Protein AF-A0A521HF22-F1 (afdb_monomer)

pLDDT: mean 70.14, std 14.59, range [34.59, 88.56]

Radius of gyration: 25.32 Å; Cα contacts (8 Å, |Δi|>4): 164; chains: 1; bounding box: 50×64×70 Å

Secondary structure (DSSP, 8-state):
--HHHHHHHHHTS-HHHHHHHHHHHHHHHHIIIIIIHHHT---TTHHHHHHHHHHHHHHHHHHHHS---HHHHHHHHHHHHHHHHH-TTS-HHHHHHHHHHHHHHHHHHH--S-HHHHHHHHHHHHHHHHHHHSSSS----EEEEEEES-GGGGSGGGHHHHHHHHHHHH---EEEEEEEEEETTTTEEEEEEEE---GGGTT-----TT--------------

Solvent-accessible surface area (backbone atoms only — not comparable to full-atom values): 13445 Å² total; per-residue (Å²): 143,72,70,63,65,60,50,53,54,54,71,61,59,40,73,66,52,57,53,36,50,51,52,41,53,51,53,48,48,47,49,46,58,64,50,47,49,69,74,65,71,67,68,82,56,56,60,54,50,54,52,50,25,53,53,44,22,52,53,37,34,58,45,52,76,40,81,78,44,76,62,54,60,52,51,54,51,50,53,52,53,54,48,58,70,73,42,80,86,52,56,73,64,61,53,50,53,45,52,52,43,39,51,48,18,40,50,52,37,56,58,88,67,54,74,65,58,54,50,51,54,52,49,50,54,51,51,53,50,42,72,76,67,53,65,81,86,56,81,79,67,44,76,45,81,41,84,39,76,57,56,78,43,70,40,83,90,31,46,70,60,40,51,51,51,51,26,68,76,67,74,45,66,60,83,47,76,44,81,75,48,77,39,85,89,75,41,28,26,38,31,39,38,31,25,58,83,68,86,84,61,88,81,68,83,78,81,73,89,74,91,64,87,83,86,79,82,86,86,86,81,84,89,135

Structure (mmCIF, N/CA/C/O backbone):
data_AF-A0A521HF22-F1
#
_entry.id   AF-A0A521HF22-F1
#
loop_
_atom_site.group_PDB
_atom_site.id
_atom_site.type_symbol
_atom_site.label_atom_id
_atom_site.label_alt_id
_atom_site.label_comp_id
_atom_site.label_asym_id
_atom_site.label_entity_id
_atom_site.label_seq_id
_atom_site.pdbx_PDB_ins_code
_atom_site.Cartn_x
_atom_site.Cartn_y
_atom_site.Cartn_z
_atom_site.occupancy
_atom_site.B_iso_or_equiv
_atom_site.auth_seq_id
_atom_site.auth_comp_id
_atom_site.auth_asym_id
_atom_site.auth_atom_id
_atom_site.pdbx_PDB_model_num
ATOM 1 N N . MET A 1 1 ? 9.125 26.643 -33.285 1.00 44.25 1 MET A N 1
ATOM 2 C CA . MET A 1 1 ? 10.169 25.599 -33.161 1.00 44.25 1 MET A CA 1
ATOM 3 C C . MET A 1 1 ? 9.999 24.775 -31.872 1.00 44.25 1 MET A C 1
ATOM 5 O O . MET A 1 1 ? 10.994 24.469 -31.241 1.00 44.25 1 MET A O 1
ATOM 9 N N . ASN A 1 2 ? 8.771 24.377 -31.491 1.00 50.88 2 ASN A N 1
ATOM 10 C CA . ASN A 1 2 ? 8.510 23.567 -30.278 1.00 50.88 2 ASN A CA 1
ATOM 11 C C . ASN A 1 2 ? 7.734 22.263 -30.551 1.00 50.88 2 ASN A C 1
ATOM 13 O O . ASN A 1 2 ? 7.438 21.534 -29.613 1.00 50.88 2 ASN A O 1
ATOM 17 N N . ASP A 1 3 ? 7.440 21.941 -31.812 1.00 51.56 3 ASP A N 1
ATOM 18 C CA . ASP A 1 3 ? 6.646 20.750 -32.155 1.00 51.56 3 ASP A CA 1
ATOM 19 C C . ASP A 1 3 ? 7.507 19.479 -32.309 1.00 51.56 3 ASP A C 1
ATOM 21 O O . ASP A 1 3 ? 7.035 18.362 -32.138 1.00 51.56 3 ASP A O 1
ATOM 25 N N . PHE A 1 4 ? 8.816 19.638 -32.542 1.00 48.97 4 PHE A N 1
ATOM 26 C CA . PHE A 1 4 ? 9.737 18.516 -32.765 1.00 48.97 4 PHE A CA 1
ATOM 27 C C . PHE A 1 4 ? 10.213 17.831 -31.473 1.00 48.97 4 PHE A C 1
ATOM 29 O O . PHE A 1 4 ? 10.467 16.632 -31.481 1.00 48.97 4 PHE A O 1
ATOM 36 N N . ALA A 1 5 ? 10.273 18.545 -30.342 1.00 55.44 5 ALA A N 1
ATOM 37 C CA . ALA A 1 5 ? 10.730 17.967 -29.072 1.00 55.44 5 ALA A CA 1
ATOM 38 C C . ALA A 1 5 ? 9.694 17.018 -28.436 1.00 55.44 5 ALA A C 1
ATOM 40 O O . ALA A 1 5 ? 10.064 16.037 -27.794 1.00 55.44 5 ALA A O 1
ATOM 41 N N . GLY A 1 6 ? 8.396 17.293 -28.623 1.00 51.78 6 GLY A N 1
ATOM 42 C CA . GLY A 1 6 ? 7.314 16.424 -28.146 1.00 51.78 6 GLY A CA 1
ATOM 43 C C . GLY A 1 6 ? 7.213 15.122 -28.944 1.00 51.78 6 GLY A C 1
ATOM 44 O O . GLY A 1 6 ? 7.020 14.057 -28.359 1.00 51.78 6 GLY A O 1
ATOM 45 N N . ILE A 1 7 ? 7.421 15.204 -30.263 1.00 53.50 7 ILE A N 1
ATOM 46 C CA . ILE A 1 7 ? 7.398 14.049 -31.168 1.00 53.50 7 ILE A CA 1
ATOM 47 C C . ILE A 1 7 ? 8.651 13.182 -30.977 1.00 53.50 7 ILE A C 1
ATOM 49 O O . ILE A 1 7 ? 8.514 11.971 -30.861 1.00 53.50 7 ILE A O 1
ATOM 53 N N . GLU A 1 8 ? 9.845 13.760 -30.784 1.00 54.00 8 GLU A N 1
ATOM 54 C CA . GLU A 1 8 ? 11.047 12.978 -30.437 1.00 54.00 8 GLU A CA 1
ATOM 55 C C . GLU A 1 8 ? 10.943 12.276 -29.071 1.00 54.00 8 GLU A C 1
ATOM 57 O O . GLU A 1 8 ? 11.500 11.196 -28.882 1.00 54.00 8 GLU A O 1
ATOM 62 N N . LEU A 1 9 ? 10.236 12.854 -28.093 1.00 55.66 9 LEU A N 1
ATOM 63 C CA . LEU A 1 9 ? 9.987 12.204 -26.800 1.00 55.66 9 LEU A CA 1
ATOM 64 C C . LEU A 1 9 ? 9.091 10.969 -26.949 1.00 55.66 9 LEU A C 1
ATOM 66 O O . LEU A 1 9 ? 9.373 9.946 -26.315 1.00 55.66 9 LEU A O 1
ATOM 70 N N . PHE A 1 10 ? 8.066 11.067 -27.803 1.00 53.69 10 PHE A N 1
ATOM 71 C CA . PHE A 1 10 ? 7.139 9.983 -28.128 1.00 53.69 10 PHE A CA 1
ATOM 72 C C . PHE A 1 10 ? 7.764 8.914 -29.032 1.00 53.69 10 PHE A C 1
ATOM 74 O O . PHE A 1 10 ? 7.624 7.735 -28.732 1.00 53.69 10 PHE A O 1
ATOM 81 N N . ASP A 1 11 ? 8.555 9.285 -30.040 1.00 55.41 11 ASP A N 1
ATOM 82 C CA . ASP A 1 11 ? 9.325 8.333 -30.863 1.00 55.41 11 ASP A CA 1
ATOM 83 C C . ASP A 1 11 ? 10.393 7.594 -30.046 1.00 55.41 11 ASP A C 1
ATOM 85 O O . ASP A 1 11 ? 10.796 6.471 -30.349 1.00 55.41 11 ASP A O 1
ATOM 89 N N . LYS A 1 12 ? 10.842 8.205 -28.946 1.00 54.28 12 LYS A N 1
ATOM 90 C CA . LYS A 1 12 ? 11.790 7.610 -28.004 1.00 54.28 12 LYS A CA 1
ATOM 91 C C . LYS A 1 12 ? 11.078 6.863 -26.866 1.00 54.28 12 LYS A C 1
ATOM 93 O O . LYS A 1 12 ? 11.784 6.339 -25.993 1.00 54.28 12 LYS A O 1
ATOM 98 N N . LEU A 1 13 ? 9.738 6.794 -26.825 1.00 63.31 13 LEU A N 1
ATOM 99 C CA . LEU A 1 13 ? 8.999 5.784 -26.049 1.00 63.31 13 LEU A CA 1
ATOM 100 C C . LEU A 1 13 ? 9.203 4.435 -26.747 1.00 63.31 13 LEU A C 1
ATOM 102 O O . LEU A 1 13 ? 8.375 3.939 -27.497 1.00 63.31 13 LEU A O 1
ATOM 106 N N . SER A 1 14 ? 10.392 3.882 -26.523 1.00 68.88 14 SER A N 1
ATOM 107 C CA . SER A 1 14 ? 10.857 2.616 -27.079 1.00 68.88 14 SER A CA 1
ATOM 108 C C . SER A 1 14 ? 9.899 1.471 -26.732 1.00 68.88 14 SER A C 1
ATOM 110 O O . SER A 1 14 ? 9.298 1.492 -25.661 1.00 68.88 14 SER A O 1
ATOM 112 N N . ASP A 1 15 ? 9.869 0.404 -27.539 1.00 75.44 15 ASP A N 1
ATOM 113 C CA . ASP A 1 15 ? 9.240 -0.888 -27.198 1.00 75.44 15 ASP A CA 1
ATOM 114 C C . ASP A 1 15 ? 9.545 -1.340 -25.758 1.00 75.44 15 ASP A C 1
ATOM 116 O O . ASP A 1 15 ? 8.715 -1.947 -25.080 1.00 75.44 15 ASP A O 1
ATOM 120 N N . LYS A 1 16 ? 10.731 -0.978 -25.245 1.00 77.50 16 LYS A N 1
ATOM 121 C CA . LYS A 1 16 ? 11.144 -1.217 -23.857 1.00 77.50 16 LYS A CA 1
ATOM 122 C C . LYS A 1 16 ? 10.199 -0.592 -22.824 1.00 77.50 16 LYS A C 1
ATOM 124 O O . LYS A 1 16 ? 10.002 -1.192 -21.773 1.00 77.50 16 LYS A O 1
ATOM 129 N N . PHE A 1 17 ? 9.651 0.597 -23.080 1.00 83.00 17 PHE A N 1
ATOM 130 C CA . PHE A 1 17 ? 8.675 1.261 -22.210 1.00 83.00 17 PHE A CA 1
ATOM 131 C C . PHE A 1 17 ? 7.408 0.419 -22.084 1.00 83.00 17 PHE A C 1
ATOM 133 O O . PHE A 1 17 ? 7.016 0.075 -20.973 1.00 83.00 17 PHE A O 1
ATOM 140 N N . PHE A 1 18 ? 6.822 0.032 -23.219 1.00 83.81 18 PHE A N 1
ATOM 141 C CA . PHE A 1 18 ? 5.589 -0.752 -23.247 1.00 83.81 18 PHE A CA 1
ATOM 142 C C . PHE A 1 18 ? 5.777 -2.128 -22.608 1.00 83.81 18 PHE A C 1
ATOM 144 O O . PHE A 1 18 ? 4.940 -2.539 -21.812 1.00 83.81 18 PHE A 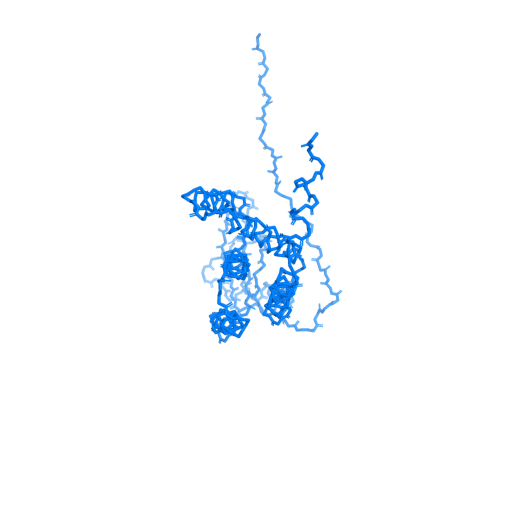O 1
ATOM 151 N N . TRP A 1 19 ? 6.905 -2.801 -22.861 1.00 86.12 19 TRP A N 1
ATOM 152 C CA . TRP A 1 19 ? 7.220 -4.073 -22.202 1.00 86.12 19 TRP A CA 1
ATOM 153 C C . TRP A 1 19 ? 7.387 -3.938 -20.686 1.00 86.12 19 TRP A C 1
ATOM 155 O O . TRP A 1 19 ? 6.894 -4.781 -19.940 1.00 86.12 19 TRP A O 1
ATOM 165 N N . ARG A 1 20 ? 8.044 -2.876 -20.207 1.00 83.19 20 ARG A N 1
ATOM 166 C CA . ARG A 1 20 ? 8.203 -2.624 -18.764 1.00 83.19 20 ARG A CA 1
ATOM 167 C C . ARG A 1 20 ? 6.882 -2.268 -18.096 1.00 83.19 20 ARG A C 1
ATOM 169 O O . ARG A 1 20 ? 6.603 -2.797 -17.027 1.00 83.19 20 ARG A O 1
ATOM 176 N N . LEU A 1 21 ? 6.068 -1.435 -18.743 1.00 86.19 21 LEU A N 1
ATOM 177 C CA . LEU A 1 21 ? 4.731 -1.085 -18.270 1.00 86.19 21 LEU A CA 1
ATOM 178 C C . LEU A 1 21 ? 3.837 -2.329 -18.204 1.00 86.19 21 LEU A C 1
ATOM 180 O O . LEU A 1 21 ? 3.121 -2.524 -17.230 1.00 86.19 21 LEU A O 1
ATOM 184 N N . LEU A 1 22 ? 3.913 -3.204 -19.211 1.00 88.56 22 LEU A N 1
ATOM 185 C CA . LEU A 1 22 ? 3.175 -4.463 -19.225 1.00 88.56 22 LEU A CA 1
ATOM 186 C C . LEU A 1 22 ? 3.590 -5.369 -18.057 1.00 88.56 22 LEU A C 1
ATOM 188 O O . LEU A 1 22 ? 2.726 -5.918 -17.382 1.00 88.56 22 LEU A O 1
ATOM 192 N N . ILE A 1 23 ? 4.894 -5.514 -17.796 1.00 87.44 23 ILE A N 1
ATOM 193 C CA . ILE A 1 23 ? 5.401 -6.311 -16.666 1.00 87.44 23 ILE A CA 1
ATOM 194 C C . ILE A 1 23 ? 4.946 -5.716 -15.327 1.00 87.44 23 ILE A C 1
ATOM 196 O O . ILE A 1 23 ? 4.522 -6.471 -14.451 1.00 87.44 23 ILE A O 1
ATOM 200 N N . ASP A 1 24 ? 4.996 -4.392 -15.174 1.00 88.31 24 ASP A N 1
ATOM 201 C CA . ASP A 1 24 ? 4.567 -3.691 -13.959 1.00 88.31 24 ASP A CA 1
ATOM 202 C C . ASP A 1 24 ? 3.065 -3.881 -13.706 1.00 88.31 24 ASP A C 1
ATOM 204 O O . ASP A 1 24 ? 2.673 -4.383 -12.653 1.00 88.31 24 ASP A O 1
ATOM 208 N N . ILE A 1 25 ? 2.227 -3.632 -14.720 1.00 88.44 25 ILE A N 1
ATOM 209 C CA . ILE A 1 25 ? 0.774 -3.837 -14.643 1.00 88.44 25 ILE A CA 1
ATOM 210 C C . ILE A 1 25 ? 0.438 -5.309 -14.373 1.00 88.44 25 ILE A C 1
ATOM 212 O O . ILE A 1 25 ? -0.434 -5.594 -13.554 1.00 88.44 25 ILE A O 1
ATOM 216 N N . CYS A 1 26 ? 1.120 -6.262 -15.015 1.00 88.50 26 CYS A N 1
ATOM 217 C CA . CYS A 1 26 ? 0.918 -7.690 -14.759 1.00 88.50 26 CYS A CA 1
ATOM 218 C C . CYS A 1 26 ? 1.294 -8.072 -13.320 1.00 88.50 26 CYS A C 1
ATOM 220 O O . CYS A 1 26 ? 0.539 -8.785 -12.660 1.00 88.50 26 CYS A O 1
ATOM 222 N N . SER A 1 27 ? 2.424 -7.576 -12.813 1.00 85.00 27 SER A N 1
ATOM 223 C CA . SER A 1 27 ? 2.881 -7.829 -11.438 1.00 85.00 27 SER A CA 1
ATOM 224 C C . SER A 1 27 ? 1.913 -7.227 -10.418 1.00 85.00 27 SER A C 1
ATOM 226 O O . SER A 1 27 ? 1.501 -7.888 -9.465 1.00 85.00 27 SER A O 1
ATOM 228 N N . MET A 1 28 ? 1.466 -6.000 -10.672 1.00 85.94 28 MET A N 1
ATOM 229 C CA . MET A 1 28 ? 0.461 -5.301 -9.884 1.00 85.94 28 MET A CA 1
ATOM 230 C C . MET A 1 28 ? -0.878 -6.056 -9.875 1.00 85.94 28 MET A C 1
ATOM 232 O O . MET A 1 28 ? -1.437 -6.310 -8.807 1.00 85.94 28 MET A O 1
ATOM 236 N N . LEU A 1 29 ? -1.351 -6.510 -11.039 1.00 85.56 29 LEU A N 1
ATOM 237 C CA . LEU A 1 29 ? -2.559 -7.328 -11.174 1.00 85.56 29 LEU A CA 1
ATOM 238 C C . LEU A 1 29 ? -2.467 -8.634 -10.388 1.00 85.56 29 LEU A C 1
ATOM 240 O O . LEU A 1 29 ? -3.449 -9.030 -9.761 1.00 85.56 29 LEU A O 1
ATOM 244 N N . ILE A 1 30 ? -1.311 -9.298 -10.407 1.00 84.19 30 ILE A N 1
ATOM 245 C CA . ILE A 1 30 ? -1.059 -10.520 -9.637 1.00 84.19 30 ILE A CA 1
ATOM 246 C C . ILE A 1 30 ? -1.206 -10.225 -8.143 1.00 84.19 30 ILE A C 1
ATOM 248 O O . ILE A 1 30 ? -1.997 -10.899 -7.485 1.00 84.19 30 ILE A O 1
ATOM 252 N N . ILE A 1 31 ? -0.539 -9.193 -7.612 1.00 78.75 31 ILE A N 1
ATOM 253 C CA . ILE A 1 31 ? -0.649 -8.824 -6.189 1.00 78.75 31 ILE A CA 1
ATOM 254 C C . ILE A 1 31 ? -2.095 -8.503 -5.818 1.00 78.75 31 ILE A C 1
ATOM 256 O O . ILE A 1 31 ? -2.639 -9.042 -4.852 1.00 78.75 31 ILE A O 1
ATOM 260 N N . VAL A 1 32 ? -2.748 -7.654 -6.605 1.00 77.06 32 VAL A N 1
ATOM 261 C CA . VAL A 1 32 ? -4.103 -7.201 -6.303 1.00 77.06 32 VAL A CA 1
ATOM 262 C C . VAL A 1 32 ? -5.110 -8.348 -6.399 1.00 77.06 32 VAL A C 1
ATOM 264 O O . VAL A 1 32 ? -5.983 -8.491 -5.545 1.00 77.06 32 VAL A O 1
ATOM 267 N N . ARG A 1 33 ? -5.012 -9.199 -7.420 1.00 76.88 33 ARG A N 1
ATOM 268 C CA . ARG A 1 33 ? -6.001 -10.255 -7.653 1.00 76.88 33 ARG A CA 1
ATOM 269 C C . ARG A 1 33 ? -5.781 -11.475 -6.760 1.00 76.88 33 ARG A C 1
ATOM 271 O O . ARG A 1 33 ? -6.767 -12.028 -6.277 1.00 76.88 33 ARG A O 1
ATOM 278 N N . LEU A 1 34 ? -4.535 -11.898 -6.537 1.00 72.75 34 LEU A N 1
ATOM 279 C CA . LEU A 1 34 ? -4.234 -13.088 -5.729 1.00 72.75 34 LEU A CA 1
ATOM 280 C C . LEU A 1 34 ? -4.189 -12.797 -4.235 1.00 72.75 34 LEU A C 1
ATOM 282 O O . LEU A 1 34 ? -4.652 -13.626 -3.455 1.00 72.75 34 LEU A O 1
ATOM 286 N N . ILE A 1 35 ? -3.643 -11.648 -3.837 1.00 68.94 35 ILE A N 1
ATOM 287 C CA . ILE A 1 35 ? -3.411 -11.336 -2.426 1.00 68.94 35 ILE A CA 1
ATOM 288 C C . ILE A 1 35 ? -4.539 -10.439 -1.920 1.00 68.94 35 ILE A C 1
ATOM 290 O O . ILE A 1 35 ? -5.343 -10.855 -1.086 1.00 68.94 35 ILE A O 1
ATOM 294 N N . TYR A 1 36 ? -4.687 -9.248 -2.500 1.00 67.44 36 TYR A N 1
ATOM 295 C CA . TYR A 1 36 ? -5.626 -8.252 -1.982 1.00 67.44 36 TYR A CA 1
ATOM 296 C C . TYR A 1 36 ? -7.095 -8.701 -2.080 1.00 67.44 36 TYR A C 1
ATOM 298 O O . TYR A 1 36 ? -7.839 -8.668 -1.097 1.00 67.44 36 TYR A O 1
ATOM 306 N N . PHE A 1 37 ? -7.523 -9.194 -3.247 1.00 65.56 37 PHE A N 1
ATOM 307 C CA . PHE A 1 37 ? -8.915 -9.597 -3.474 1.00 65.56 37 PHE A CA 1
ATOM 308 C C . PHE A 1 37 ? -9.307 -10.871 -2.709 1.00 65.56 37 PHE A C 1
ATOM 310 O O . PHE A 1 37 ? -10.477 -11.047 -2.359 1.00 65.56 37 PHE A O 1
ATOM 317 N N . ARG A 1 38 ? -8.340 -11.755 -2.422 1.00 60.50 38 ARG A N 1
ATOM 318 C CA . ARG A 1 38 ? -8.559 -12.963 -1.613 1.00 60.50 38 ARG A CA 1
ATOM 319 C C . ARG A 1 38 ? -8.826 -12.619 -0.150 1.00 60.50 38 ARG A C 1
ATOM 321 O O . ARG A 1 38 ? -9.625 -13.320 0.471 1.00 60.50 38 ARG A O 1
ATOM 328 N N . ILE A 1 39 ? -8.167 -11.578 0.359 1.00 60.22 39 ILE A N 1
ATOM 329 C CA . ILE A 1 39 ? -8.126 -11.244 1.785 1.00 60.22 39 ILE A CA 1
ATOM 330 C C . ILE A 1 39 ? -9.178 -10.195 2.157 1.00 60.22 39 ILE A C 1
ATOM 332 O O . ILE A 1 39 ? -9.905 -10.397 3.126 1.00 60.22 39 ILE A O 1
ATOM 336 N N . TYR A 1 40 ? -9.302 -9.104 1.395 1.00 58.28 40 TYR A N 1
ATOM 337 C CA . TYR A 1 40 ? -10.088 -7.946 1.841 1.00 58.28 40 TYR A CA 1
ATOM 338 C C . TYR A 1 40 ? -11.445 -7.806 1.154 1.00 58.28 40 TYR A C 1
ATOM 340 O O . TYR A 1 40 ? -12.346 -7.219 1.743 1.00 58.28 40 TYR A O 1
ATOM 348 N N . ARG A 1 41 ? -11.633 -8.342 -0.064 1.00 57.50 41 ARG A N 1
ATOM 349 C CA . ARG A 1 41 ? -12.889 -8.275 -0.856 1.00 57.50 41 ARG A CA 1
ATOM 350 C C . ARG A 1 41 ? -13.523 -6.876 -1.036 1.00 57.50 41 ARG A C 1
ATOM 352 O O . ARG A 1 41 ? -14.560 -6.774 -1.692 1.00 57.50 41 ARG A O 1
ATOM 359 N N . LYS A 1 42 ? -12.912 -5.801 -0.528 1.00 57.34 42 LYS A N 1
ATOM 360 C CA . LYS A 1 42 ? -13.352 -4.411 -0.691 1.00 57.34 42 LYS A CA 1
ATOM 361 C C . LYS A 1 42 ? -12.750 -3.826 -1.966 1.00 57.34 42 LYS A C 1
ATOM 363 O O . LYS A 1 42 ? -11.564 -3.992 -2.234 1.00 57.34 42 LYS A O 1
ATOM 368 N N . LYS A 1 43 ? -13.584 -3.189 -2.791 1.00 59.59 43 LYS A N 1
ATOM 369 C CA . LYS A 1 43 ? -13.185 -2.668 -4.113 1.00 59.59 43 LYS A CA 1
ATOM 370 C C . LYS A 1 43 ? -12.623 -1.246 -4.056 1.00 59.59 43 LYS A C 1
ATOM 372 O O . LYS A 1 43 ? -12.035 -0.798 -5.036 1.00 59.59 43 LYS A O 1
ATOM 377 N N . ASP A 1 44 ? -12.781 -0.571 -2.923 1.00 59.84 44 ASP A N 1
ATOM 378 C CA . ASP A 1 44 ? -12.627 0.882 -2.813 1.00 59.84 44 ASP A CA 1
ATOM 379 C C . ASP A 1 44 ? -11.183 1.355 -3.053 1.00 59.84 44 ASP A C 1
ATOM 381 O O . ASP A 1 44 ? -10.967 2.434 -3.597 1.00 59.84 44 ASP A O 1
ATOM 385 N N . TYR A 1 45 ? -10.183 0.514 -2.759 1.00 64.88 45 TYR A N 1
ATOM 386 C CA . TYR A 1 45 ? -8.762 0.850 -2.933 1.00 64.88 45 TYR A CA 1
ATOM 387 C C . TYR A 1 45 ? -8.135 0.330 -4.231 1.00 64.88 45 TYR A C 1
ATOM 389 O O . TYR A 1 45 ? -7.014 0.713 -4.565 1.00 64.88 45 TYR A O 1
ATOM 397 N N . LEU A 1 46 ? -8.852 -0.492 -5.008 1.00 67.69 46 LEU A N 1
ATOM 398 C CA . LEU A 1 46 ? -8.340 -1.047 -6.269 1.00 67.69 46 LEU A CA 1
ATOM 399 C C . LEU A 1 46 ? -7.988 0.062 -7.261 1.00 67.69 46 LEU A C 1
ATOM 401 O O . LEU A 1 46 ? -6.931 0.029 -7.891 1.00 67.69 46 LEU A O 1
ATOM 405 N N . PHE A 1 47 ? -8.872 1.055 -7.364 1.00 63.00 47 PHE A N 1
ATOM 406 C CA . PHE A 1 47 ? -8.673 2.218 -8.219 1.00 63.00 47 PHE A CA 1
ATOM 407 C C . PHE A 1 47 ? -7.441 3.017 -7.786 1.00 63.00 47 PHE A C 1
ATOM 409 O O . PHE A 1 47 ? -6.590 3.342 -8.612 1.00 63.00 47 PHE A O 1
ATOM 416 N N . THR A 1 48 ? -7.306 3.260 -6.482 1.00 68.12 48 THR A N 1
ATOM 417 C CA . THR A 1 48 ? -6.173 3.980 -5.896 1.00 68.12 48 THR A CA 1
ATOM 418 C C . THR A 1 48 ? -4.851 3.275 -6.191 1.00 68.12 48 THR A C 1
ATOM 420 O O . THR A 1 48 ? -3.925 3.914 -6.682 1.00 68.12 48 THR A O 1
ATOM 423 N N . PHE A 1 49 ? -4.754 1.961 -5.973 1.00 73.00 49 PHE A N 1
ATOM 424 C CA . PHE A 1 49 ? -3.515 1.222 -6.238 1.00 73.00 49 PHE A CA 1
ATOM 425 C C . PHE A 1 49 ? -3.123 1.242 -7.716 1.00 73.00 49 PHE A C 1
ATOM 427 O O . PHE A 1 49 ? -1.951 1.448 -8.023 1.00 73.00 49 PHE A O 1
ATOM 434 N N . PHE A 1 50 ? -4.087 1.084 -8.627 1.00 76.69 50 PHE A N 1
ATOM 435 C CA . PHE A 1 50 ? -3.839 1.178 -10.069 1.00 76.69 50 PHE A CA 1
ATOM 436 C C . PHE A 1 50 ? -3.315 2.552 -10.466 1.00 76.69 50 PHE A C 1
ATOM 438 O O . PHE A 1 50 ? -2.298 2.662 -11.150 1.00 76.69 50 PHE A O 1
ATOM 445 N N . LEU A 1 51 ? -3.999 3.601 -10.014 1.00 67.19 51 LEU A N 1
ATOM 446 C CA . LEU A 1 51 ? -3.672 4.961 -10.406 1.00 67.19 51 LEU A CA 1
ATOM 447 C C . LEU A 1 51 ? -2.300 5.378 -9.861 1.00 67.19 51 LEU A C 1
ATOM 449 O O . LEU A 1 51 ? -1.497 5.935 -10.603 1.00 67.19 51 LEU A O 1
ATOM 453 N N . PHE A 1 52 ? -1.990 5.045 -8.604 1.00 75.19 52 PHE A N 1
ATOM 454 C CA . PHE A 1 52 ? -0.682 5.341 -8.013 1.00 75.19 52 PHE A CA 1
ATOM 455 C C . PHE A 1 52 ? 0.462 4.578 -8.681 1.00 75.19 52 PHE A C 1
ATOM 457 O O . PHE A 1 52 ? 1.494 5.187 -8.953 1.00 75.19 52 PHE A O 1
ATOM 464 N N . ASN A 1 53 ? 0.283 3.286 -8.978 1.00 80.75 53 ASN A N 1
ATOM 465 C CA . ASN A 1 53 ? 1.290 2.481 -9.676 1.00 80.75 53 ASN A CA 1
ATOM 466 C C . ASN A 1 53 ? 1.664 3.106 -11.025 1.00 80.75 53 ASN A C 1
ATOM 468 O O . ASN A 1 53 ? 2.831 3.399 -11.271 1.00 80.75 53 ASN A O 1
ATOM 472 N N . ILE A 1 54 ? 0.650 3.403 -11.844 1.00 76.19 54 ILE A N 1
ATOM 473 C CA . ILE A 1 54 ? 0.831 3.974 -13.181 1.00 76.19 54 ILE A CA 1
ATOM 474 C C . ILE A 1 54 ? 1.464 5.367 -13.103 1.00 76.19 54 ILE A C 1
ATOM 476 O O . ILE A 1 54 ? 2.421 5.644 -13.825 1.00 76.19 54 ILE A O 1
ATOM 480 N N . ILE A 1 55 ? 0.968 6.242 -12.218 1.00 71.19 55 ILE A N 1
ATOM 481 C CA . ILE A 1 55 ? 1.511 7.600 -12.046 1.00 71.19 55 ILE A CA 1
ATOM 482 C C . ILE A 1 55 ? 2.996 7.536 -11.689 1.00 71.19 55 ILE A C 1
ATOM 484 O O . ILE A 1 55 ? 3.807 8.254 -12.272 1.00 71.19 55 ILE A O 1
ATOM 488 N N . ILE A 1 56 ? 3.365 6.665 -10.755 1.00 78.56 56 ILE A N 1
ATOM 489 C CA . ILE A 1 56 ? 4.742 6.573 -10.281 1.00 78.56 56 ILE A CA 1
ATOM 490 C C . ILE A 1 56 ? 5.649 5.942 -11.325 1.00 78.56 56 ILE A C 1
ATOM 492 O O . ILE A 1 56 ? 6.722 6.481 -11.577 1.00 78.56 56 ILE A O 1
ATOM 496 N N . PHE A 1 57 ? 5.206 4.884 -12.003 1.00 81.38 57 PHE A N 1
ATOM 497 C CA . PHE A 1 57 ? 5.9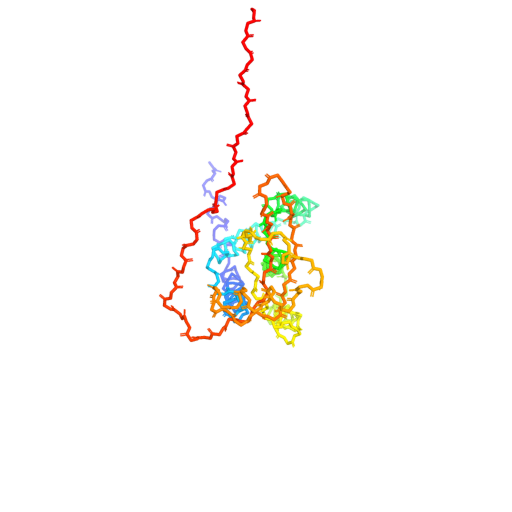46 4.320 -13.126 1.00 81.38 57 PHE A CA 1
ATOM 498 C C . PHE A 1 57 ? 6.255 5.391 -14.185 1.00 81.38 57 PHE A C 1
ATOM 500 O O . PHE A 1 57 ? 7.406 5.540 -14.595 1.00 81.38 57 PHE A O 1
ATOM 507 N N . ILE A 1 58 ? 5.254 6.188 -14.580 1.00 73.81 58 ILE A N 1
ATOM 508 C CA . ILE A 1 58 ? 5.418 7.258 -15.575 1.00 73.81 58 ILE A CA 1
ATOM 509 C C . ILE A 1 58 ? 6.399 8.324 -15.078 1.00 73.81 58 ILE A C 1
ATOM 511 O O . ILE A 1 58 ? 7.357 8.642 -15.783 1.00 73.81 58 ILE A O 1
ATOM 515 N N . ILE A 1 59 ? 6.196 8.857 -13.868 1.00 73.00 59 ILE A N 1
ATOM 516 C CA . ILE A 1 59 ? 7.061 9.898 -13.291 1.00 73.00 59 ILE A CA 1
ATOM 517 C C . ILE A 1 59 ? 8.508 9.415 -13.247 1.00 73.00 59 ILE A C 1
ATOM 519 O O . ILE A 1 59 ? 9.427 10.123 -13.654 1.00 73.00 59 ILE A O 1
ATOM 523 N N . THR A 1 60 ? 8.729 8.194 -12.781 1.00 73.62 60 THR A N 1
ATOM 524 C CA . THR A 1 60 ? 10.076 7.678 -12.569 1.00 73.62 60 THR A CA 1
ATOM 525 C C . THR A 1 60 ? 10.749 7.262 -13.870 1.00 73.62 60 THR A C 1
ATOM 527 O O . THR A 1 60 ? 11.954 7.458 -14.015 1.00 73.62 60 THR A O 1
ATOM 530 N N . TYR A 1 61 ? 9.995 6.771 -14.852 1.00 75.31 61 TYR A N 1
ATOM 531 C CA . TYR A 1 61 ? 10.535 6.474 -16.177 1.00 75.31 61 TYR A CA 1
ATOM 532 C C . TYR A 1 61 ? 10.982 7.757 -16.890 1.00 75.31 61 TYR A C 1
ATOM 534 O O . TYR A 1 61 ? 12.066 7.801 -17.476 1.00 75.31 61 TYR A O 1
ATOM 542 N N . LEU A 1 62 ? 10.186 8.828 -16.782 1.00 69.69 62 LEU A N 1
ATOM 543 C CA . LEU A 1 62 ? 10.546 10.149 -17.300 1.00 69.69 62 LEU A CA 1
ATOM 544 C C . LEU A 1 62 ? 11.777 10.722 -16.585 1.00 69.69 62 LEU A C 1
ATOM 546 O O . LEU A 1 62 ? 12.689 11.214 -17.250 1.00 69.69 62 LEU A O 1
ATOM 550 N N . LEU A 1 63 ? 11.845 10.596 -15.255 1.00 66.25 63 LEU A N 1
ATOM 551 C CA . LEU A 1 63 ? 12.988 11.047 -14.456 1.00 66.25 63 LEU A CA 1
ATOM 552 C C . LEU A 1 63 ? 14.266 10.241 -14.699 1.00 66.25 63 LEU A C 1
ATOM 554 O O . LEU A 1 63 ? 15.339 10.796 -14.528 1.00 66.25 63 LEU A O 1
ATOM 558 N N . ASN A 1 64 ? 14.182 8.966 -15.092 1.00 69.81 64 ASN A N 1
ATOM 559 C CA . ASN A 1 64 ? 15.362 8.155 -15.413 1.00 69.81 64 ASN A CA 1
ATOM 560 C C . ASN A 1 64 ? 16.006 8.551 -16.751 1.00 69.81 64 ASN A C 1
ATOM 562 O O . ASN A 1 64 ? 17.207 8.369 -16.943 1.00 69.81 64 ASN A O 1
ATOM 566 N N . LYS A 1 65 ? 15.200 9.063 -17.691 1.00 63.25 65 LYS A N 1
ATOM 567 C CA . LYS A 1 65 ? 15.669 9.474 -19.021 1.00 63.25 65 LYS A CA 1
ATOM 568 C C . LYS A 1 65 ? 16.482 10.767 -19.003 1.00 63.25 65 LYS A C 1
ATOM 570 O O . LYS A 1 65 ? 17.253 11.008 -19.929 1.00 63.25 65 LYS A O 1
ATOM 575 N N . VAL A 1 66 ? 16.273 11.585 -17.980 1.00 58.97 66 VAL A N 1
ATOM 576 C CA . VAL A 1 66 ? 17.131 12.710 -17.615 1.00 58.97 66 VAL A CA 1
ATOM 577 C C . VAL A 1 66 ? 18.146 12.150 -16.620 1.00 58.97 66 VAL A C 1
ATOM 579 O O . VAL A 1 66 ? 17.758 11.341 -15.784 1.00 58.97 66 VAL A O 1
ATOM 582 N N . ASP A 1 67 ? 19.433 12.494 -16.713 1.00 57.97 67 ASP A N 1
ATOM 583 C CA . ASP A 1 67 ? 20.435 11.984 -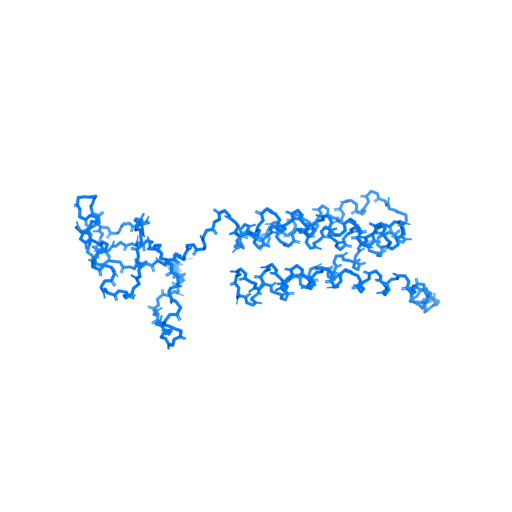15.765 1.00 57.97 67 ASP A CA 1
ATOM 584 C C . ASP A 1 67 ? 19.900 12.107 -14.336 1.00 57.97 67 ASP A C 1
ATOM 586 O O . ASP A 1 67 ? 19.502 13.204 -13.935 1.00 57.97 67 ASP A O 1
ATOM 590 N N . MET A 1 68 ? 19.809 10.969 -13.628 1.00 57.16 68 MET A N 1
ATOM 591 C CA . MET A 1 68 ? 19.211 10.846 -12.294 1.00 57.16 68 MET A CA 1
ATOM 592 C C . MET A 1 68 ? 19.892 11.836 -11.351 1.00 57.16 68 MET A C 1
ATOM 594 O O . MET A 1 68 ? 20.907 11.543 -10.722 1.00 57.16 68 MET A O 1
ATOM 598 N N . SER A 1 69 ? 19.350 13.046 -11.311 1.00 62.06 69 SER A N 1
ATOM 599 C CA . SER A 1 69 ? 19.870 14.132 -10.510 1.00 62.06 69 SER A CA 1
ATOM 600 C C . SER A 1 69 ? 19.360 13.970 -9.088 1.00 62.06 69 SER A C 1
ATOM 602 O O . SER A 1 69 ? 18.367 13.284 -8.823 1.00 62.06 69 SER A O 1
ATOM 604 N N . MET A 1 70 ? 20.000 14.677 -8.163 1.00 62.31 70 MET A N 1
ATOM 605 C CA . MET A 1 70 ? 19.535 14.825 -6.785 1.00 62.31 70 MET A CA 1
ATOM 606 C C . MET A 1 70 ? 18.028 15.179 -6.718 1.00 62.31 70 MET A C 1
ATOM 608 O O . MET A 1 70 ? 17.330 14.740 -5.806 1.00 62.31 70 MET A O 1
ATOM 612 N N . GLY A 1 71 ? 17.495 15.880 -7.732 1.00 65.69 71 GLY A N 1
ATOM 613 C CA . GLY A 1 71 ? 16.082 16.248 -7.855 1.00 65.69 71 GLY A CA 1
ATOM 614 C C . GLY A 1 71 ? 15.101 15.072 -7.956 1.00 65.69 71 GLY A C 1
ATOM 615 O O . GLY A 1 71 ? 13.984 15.188 -7.458 1.00 65.69 71 GLY A O 1
ATOM 616 N N . ALA A 1 72 ? 15.499 13.923 -8.514 1.00 66.75 72 ALA A N 1
ATOM 617 C CA . ALA A 1 72 ? 14.634 12.739 -8.563 1.00 66.75 72 ALA A CA 1
ATOM 618 C C . ALA A 1 72 ? 14.433 12.123 -7.167 1.00 66.75 72 ALA A C 1
ATOM 620 O O . ALA A 1 72 ? 13.315 11.757 -6.801 1.00 66.75 72 ALA A O 1
ATOM 621 N N . ALA A 1 73 ? 15.497 12.079 -6.357 1.00 70.69 73 ALA A N 1
ATOM 622 C CA . ALA A 1 73 ? 15.420 11.642 -4.965 1.00 70.69 73 ALA A CA 1
ATOM 623 C C . ALA A 1 73 ? 14.557 12.600 -4.124 1.00 70.69 73 ALA A C 1
ATOM 625 O O . ALA A 1 73 ? 13.707 12.147 -3.357 1.00 70.69 73 ALA A O 1
ATOM 626 N N . PHE A 1 74 ? 14.705 13.916 -4.325 1.00 69.69 74 PHE A N 1
ATOM 627 C CA . PHE A 1 74 ? 13.858 14.922 -3.673 1.00 69.69 74 PHE A CA 1
ATOM 628 C C . PHE A 1 74 ? 12.384 14.835 -4.099 1.00 69.69 74 PHE A C 1
ATOM 630 O O . PHE A 1 74 ? 11.501 14.917 -3.246 1.00 69.69 74 PHE A O 1
ATOM 637 N N . GLY A 1 75 ? 12.094 14.614 -5.385 1.00 72.94 75 GLY A N 1
ATOM 638 C CA . GLY A 1 75 ? 10.725 14.446 -5.884 1.00 72.94 75 GLY A CA 1
ATOM 639 C C . GLY A 1 75 ? 10.038 13.209 -5.305 1.00 72.94 75 GLY A C 1
ATOM 640 O O . GLY A 1 75 ? 8.887 13.280 -4.876 1.00 72.94 75 GLY A O 1
ATOM 641 N N . LEU A 1 76 ? 10.763 12.094 -5.20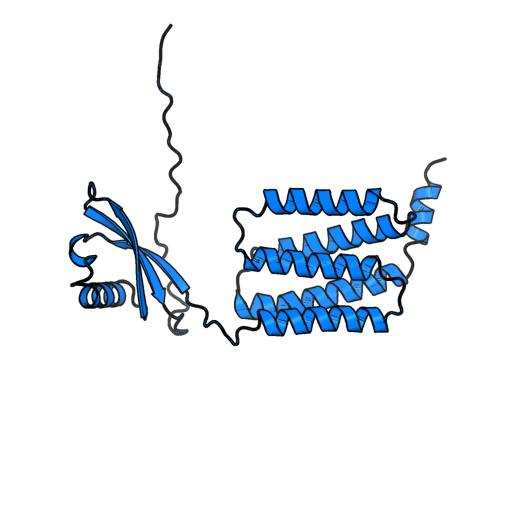2 1.00 75.12 76 LEU A N 1
ATOM 642 C CA . LEU A 1 76 ? 10.243 10.877 -4.587 1.00 75.12 76 LEU A CA 1
ATOM 643 C C . LEU A 1 76 ? 9.969 11.068 -3.085 1.00 75.12 76 LEU A C 1
ATOM 645 O O . LEU A 1 76 ? 8.929 10.641 -2.584 1.00 75.12 76 LEU A O 1
ATOM 649 N N . PHE A 1 77 ? 10.848 11.784 -2.379 1.00 71.88 77 PHE A N 1
ATOM 650 C CA . PHE A 1 77 ? 10.644 12.131 -0.970 1.00 71.88 77 PHE A CA 1
ATOM 651 C C . PHE A 1 77 ? 9.425 13.050 -0.761 1.00 71.88 77 PHE A C 1
ATOM 653 O O . PHE A 1 77 ? 8.666 12.875 0.196 1.00 71.88 77 PHE A O 1
ATOM 660 N N . ALA A 1 78 ? 9.185 13.994 -1.679 1.00 77.00 78 ALA A N 1
ATOM 661 C CA . ALA A 1 78 ? 8.018 14.876 -1.655 1.00 77.00 78 ALA A CA 1
ATOM 662 C C . ALA A 1 78 ? 6.705 14.114 -1.902 1.00 77.00 78 ALA A C 1
ATOM 664 O O . ALA A 1 78 ? 5.723 14.332 -1.189 1.00 77.00 78 ALA A O 1
ATOM 665 N N . VAL A 1 79 ? 6.696 13.171 -2.851 1.00 74.81 79 VAL A N 1
ATOM 666 C CA . VAL A 1 79 ? 5.547 12.285 -3.101 1.00 74.81 79 VAL A CA 1
ATOM 667 C C . VAL A 1 79 ? 5.255 11.420 -1.875 1.00 74.81 79 VAL A C 1
ATOM 669 O O . VAL A 1 79 ? 4.101 11.349 -1.455 1.00 74.81 79 VAL A O 1
ATOM 672 N N . PHE A 1 80 ? 6.275 10.835 -1.236 1.00 73.06 80 PHE A N 1
ATOM 673 C CA . PHE A 1 80 ? 6.092 10.077 0.006 1.00 73.06 80 PHE A CA 1
ATOM 674 C C . PHE A 1 80 ? 5.582 10.937 1.170 1.00 73.06 80 PHE A C 1
ATOM 676 O O . PHE A 1 80 ? 4.746 10.477 1.948 1.00 73.06 80 PHE A O 1
ATOM 683 N N . SER A 1 81 ? 6.024 12.193 1.266 1.00 73.31 81 SER A N 1
ATOM 684 C CA . SER A 1 81 ? 5.550 13.138 2.286 1.00 73.31 81 SER A CA 1
ATOM 685 C C . SER A 1 81 ? 4.075 13.509 2.085 1.00 73.31 81 SER A C 1
ATOM 687 O O . SER A 1 81 ? 3.303 13.472 3.042 1.00 73.31 81 SER A O 1
ATOM 689 N N . MET A 1 82 ? 3.655 13.797 0.845 1.00 72.88 82 MET A N 1
ATOM 690 C CA . MET A 1 82 ? 2.246 14.063 0.518 1.00 72.88 82 MET A CA 1
ATOM 691 C C . MET A 1 82 ? 1.360 12.830 0.710 1.00 72.88 82 MET A C 1
ATOM 693 O O . MET A 1 82 ? 0.255 12.941 1.238 1.00 72.88 82 MET A O 1
ATOM 697 N N . LEU A 1 83 ? 1.847 11.653 0.307 1.00 70.25 83 LEU A N 1
ATOM 698 C CA . LEU A 1 83 ? 1.154 10.386 0.522 1.00 70.25 83 LEU A CA 1
ATOM 699 C C . LEU A 1 83 ? 0.908 10.151 2.010 1.00 70.25 83 LEU A C 1
ATOM 701 O O . LEU A 1 83 ? -0.238 9.968 2.394 1.00 70.25 83 LEU A O 1
ATOM 705 N N . ARG A 1 84 ? 1.940 10.267 2.855 1.00 71.19 84 ARG A N 1
ATOM 706 C CA . ARG A 1 84 ? 1.802 10.113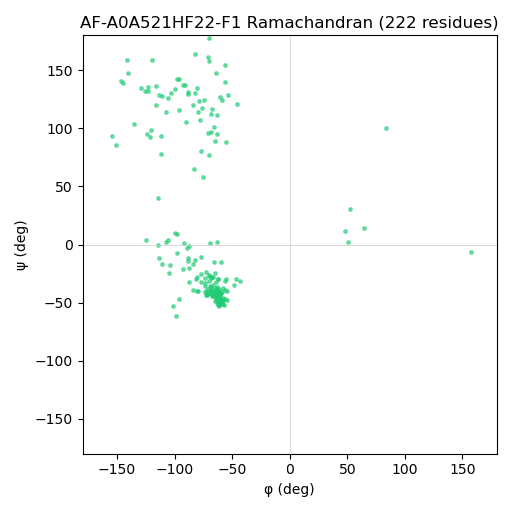 4.311 1.00 71.19 84 ARG A CA 1
ATOM 707 C C . ARG A 1 84 ? 0.741 11.045 4.905 1.00 71.19 84 ARG A C 1
ATOM 709 O O . ARG A 1 84 ? -0.012 10.613 5.768 1.00 71.19 84 ARG A O 1
ATOM 716 N N . TYR A 1 85 ? 0.673 12.290 4.436 1.00 60.47 85 TYR A N 1
ATOM 717 C CA . TYR A 1 85 ? -0.292 13.278 4.926 1.00 60.47 85 TYR A CA 1
ATOM 718 C C . TYR A 1 85 ? -1.738 12.966 4.508 1.00 60.47 85 TYR A C 1
ATOM 720 O O . TYR A 1 85 ? -2.676 13.248 5.243 1.00 60.47 85 TYR A O 1
ATOM 728 N N . ARG A 1 86 ? -1.943 12.342 3.341 1.00 70.69 86 ARG A N 1
ATOM 729 C CA . ARG A 1 86 ? -3.287 12.009 2.840 1.00 70.69 86 ARG A CA 1
ATOM 730 C C . ARG A 1 86 ? -3.799 10.641 3.309 1.00 70.69 86 ARG A C 1
ATOM 732 O O . ARG A 1 86 ? -4.983 10.355 3.158 1.00 70.69 86 ARG A O 1
ATOM 739 N N . THR A 1 87 ? -2.929 9.784 3.844 1.00 66.44 87 THR A N 1
ATOM 740 C CA . THR A 1 87 ? -3.264 8.401 4.223 1.00 66.44 87 THR A CA 1
ATOM 741 C C . THR A 1 87 ? -3.575 8.209 5.714 1.00 66.44 87 THR A C 1
ATOM 743 O O . THR A 1 87 ? -3.739 7.066 6.124 1.00 66.44 87 THR A O 1
ATOM 746 N N . GLU A 1 88 ? -3.706 9.269 6.527 1.00 57.53 88 GLU A N 1
ATOM 747 C CA . GLU A 1 88 ? -4.013 9.174 7.977 1.00 57.53 88 GLU A CA 1
ATOM 748 C C . GLU A 1 88 ? -5.346 8.467 8.313 1.00 57.53 88 GLU A C 1
ATOM 750 O O . GLU A 1 88 ? -5.537 8.038 9.447 1.00 57.53 88 GLU A O 1
ATOM 755 N N . GLY A 1 89 ? -6.242 8.274 7.337 1.00 60.06 89 GLY A N 1
ATOM 756 C CA . GLY A 1 89 ? -7.492 7.510 7.489 1.00 60.06 89 GLY A CA 1
ATOM 757 C C . GLY A 1 89 ? -7.504 6.123 6.830 1.00 60.06 89 GLY A C 1
ATOM 758 O O . GLY A 1 89 ? -8.547 5.474 6.797 1.00 60.06 89 GLY A O 1
ATOM 759 N N . ILE A 1 90 ? -6.388 5.673 6.250 1.00 64.69 90 ILE A N 1
ATOM 760 C CA . ILE A 1 90 ? -6.283 4.383 5.554 1.00 64.69 90 ILE A CA 1
ATOM 761 C C . ILE A 1 90 ? -5.721 3.331 6.519 1.00 64.69 90 ILE A C 1
ATOM 763 O O . ILE A 1 90 ? -4.837 3.630 7.319 1.00 64.69 90 ILE A O 1
ATOM 767 N N . SER A 1 91 ? -6.211 2.088 6.449 1.00 68.62 91 SER A N 1
ATOM 768 C CA . SER A 1 91 ? -5.672 1.000 7.273 1.00 68.62 91 SER A CA 1
ATOM 769 C C . SER A 1 91 ? -4.167 0.842 7.039 1.00 68.62 91 SER A C 1
ATOM 771 O O . SER A 1 91 ? -3.704 0.890 5.897 1.00 68.62 91 SER A O 1
ATOM 773 N N . THR A 1 92 ? -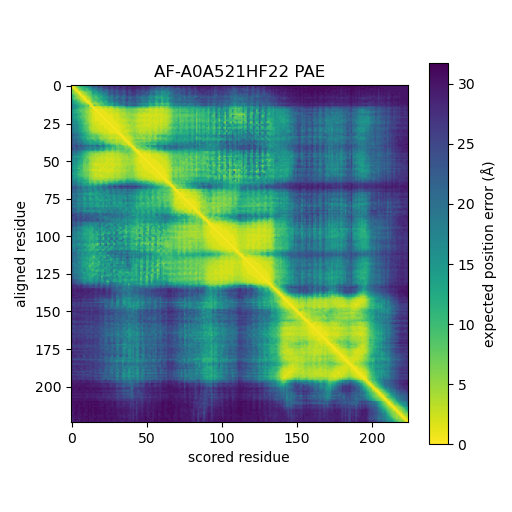3.396 0.586 8.102 1.00 65.31 92 THR A N 1
ATOM 774 C CA . THR A 1 92 ? -1.935 0.396 8.035 1.00 65.31 92 THR A CA 1
ATOM 775 C C . THR A 1 92 ? -1.529 -0.591 6.937 1.00 65.31 92 THR A C 1
ATOM 777 O O . THR A 1 92 ? -0.523 -0.385 6.264 1.00 65.31 92 THR A O 1
ATOM 780 N N . LYS A 1 93 ? -2.347 -1.625 6.699 1.00 67.06 93 LYS A N 1
ATOM 781 C CA . LYS A 1 93 ? -2.099 -2.640 5.668 1.00 67.06 93 LYS A CA 1
ATOM 782 C C . LYS A 1 93 ? -2.310 -2.126 4.245 1.00 67.06 93 LYS A C 1
ATOM 784 O O . LYS A 1 93 ? -1.470 -2.365 3.382 1.00 67.06 93 LYS A O 1
ATOM 789 N N . ASP A 1 94 ? -3.382 -1.375 3.998 1.00 69.38 94 ASP A N 1
ATOM 790 C CA . ASP A 1 94 ? -3.651 -0.769 2.686 1.00 69.38 94 ASP A CA 1
ATOM 791 C C . ASP A 1 94 ? -2.534 0.218 2.301 1.00 69.38 94 ASP A C 1
ATOM 793 O O . ASP A 1 94 ? -2.088 0.251 1.152 1.00 69.38 94 ASP A O 1
ATOM 797 N N . MET A 1 95 ? -2.014 0.968 3.281 1.00 72.56 95 MET A N 1
ATOM 798 C CA . MET A 1 95 ? -0.845 1.831 3.095 1.00 72.56 95 MET A CA 1
ATOM 799 C C . MET A 1 95 ? 0.400 1.014 2.718 1.00 72.56 95 MET A C 1
ATOM 801 O O . MET A 1 95 ? 1.109 1.385 1.786 1.00 72.56 95 MET A O 1
ATOM 805 N N . THR A 1 96 ? 0.662 -0.121 3.379 1.00 76.69 96 THR A N 1
ATOM 806 C CA . THR A 1 96 ? 1.804 -0.994 3.046 1.00 76.69 96 THR A CA 1
ATOM 807 C C . THR A 1 96 ? 1.717 -1.540 1.619 1.00 76.69 96 THR A C 1
ATOM 809 O O . THR A 1 96 ? 2.707 -1.490 0.888 1.00 76.69 96 THR A O 1
ATOM 812 N N . TYR A 1 97 ? 0.538 -1.990 1.177 1.00 77.50 97 TYR A N 1
ATOM 813 C CA . TYR A 1 97 ? 0.344 -2.436 -0.207 1.00 77.50 97 TYR A CA 1
ATOM 814 C C . TYR A 1 97 ? 0.575 -1.318 -1.218 1.00 77.50 97 TYR A C 1
ATOM 816 O O . TYR A 1 97 ? 1.218 -1.547 -2.244 1.00 77.50 97 TYR A O 1
ATOM 824 N N . LEU A 1 98 ? 0.120 -0.102 -0.912 1.00 76.62 98 LEU A N 1
ATOM 825 C CA . LEU A 1 98 ? 0.400 1.069 -1.732 1.00 76.62 98 LEU A CA 1
ATOM 826 C C . LEU A 1 98 ? 1.916 1.279 -1.867 1.00 76.62 98 LEU A C 1
ATOM 828 O O . LEU A 1 98 ? 2.412 1.389 -2.982 1.00 76.62 98 LEU A O 1
ATOM 832 N N . PHE A 1 99 ? 2.674 1.227 -0.769 1.00 77.81 99 PHE A N 1
ATOM 833 C CA . PHE A 1 99 ? 4.138 1.338 -0.808 1.00 77.81 99 PHE A CA 1
ATOM 834 C C . PHE A 1 99 ? 4.820 0.245 -1.642 1.00 77.81 99 PHE A C 1
ATOM 836 O O . PHE A 1 99 ? 5.744 0.549 -2.396 1.00 77.81 99 PHE A O 1
ATOM 843 N N . ILE A 1 100 ? 4.373 -1.008 -1.543 1.00 81.94 100 ILE A N 1
ATOM 844 C CA . ILE A 1 100 ? 4.942 -2.122 -2.320 1.00 81.94 100 ILE A CA 1
ATOM 845 C C . ILE A 1 100 ? 4.722 -1.905 -3.818 1.00 81.94 100 ILE A C 1
ATOM 847 O O . ILE A 1 100 ? 5.646 -2.048 -4.617 1.00 81.94 100 ILE A O 1
ATOM 851 N N . VAL A 1 101 ? 3.509 -1.518 -4.203 1.00 79.81 101 VAL A N 1
ATOM 852 C CA . VAL A 1 101 ? 3.147 -1.273 -5.602 1.00 79.81 101 VAL A CA 1
ATOM 853 C C . VAL A 1 101 ? 3.899 -0.064 -6.173 1.00 79.81 101 VAL A C 1
ATOM 855 O O . VAL A 1 101 ? 4.313 -0.077 -7.332 1.00 79.81 101 VAL A O 1
ATOM 858 N N . ILE A 1 102 ? 4.147 0.955 -5.351 1.00 79.75 102 ILE A N 1
ATOM 859 C CA . ILE A 1 102 ? 5.026 2.080 -5.688 1.00 79.75 102 ILE A CA 1
ATOM 860 C C . ILE A 1 102 ? 6.460 1.606 -5.919 1.00 79.75 102 ILE A C 1
ATOM 862 O O . ILE A 1 102 ? 7.063 1.948 -6.933 1.00 79.75 102 ILE A O 1
ATOM 866 N N . ALA A 1 103 ? 7.005 0.802 -5.005 1.00 78.56 103 ALA A N 1
ATOM 867 C CA . ALA A 1 103 ? 8.362 0.281 -5.113 1.00 78.56 103 ALA A CA 1
ATOM 868 C C . ALA A 1 103 ? 8.555 -0.569 -6.380 1.00 78.56 103 ALA A C 1
ATOM 870 O O . ALA A 1 103 ? 9.559 -0.403 -7.072 1.00 78.56 103 ALA A O 1
ATOM 871 N N . MET A 1 104 ? 7.582 -1.416 -6.728 1.00 81.25 104 MET A N 1
ATOM 872 C CA . MET A 1 104 ? 7.603 -2.180 -7.982 1.00 81.25 104 MET A CA 1
ATOM 873 C C . MET A 1 104 ? 7.616 -1.268 -9.213 1.00 81.25 104 MET A C 1
ATOM 875 O O . MET A 1 104 ? 8.478 -1.441 -10.077 1.00 81.25 104 MET A O 1
ATOM 879 N N . GLY A 1 105 ? 6.749 -0.249 -9.257 1.00 76.81 105 GLY A N 1
ATOM 880 C CA . GLY A 1 105 ? 6.712 0.719 -10.359 1.00 76.81 105 GLY A CA 1
ATOM 881 C C . GLY A 1 105 ? 8.032 1.480 -10.513 1.00 76.81 105 GLY A C 1
ATOM 882 O O . GLY A 1 105 ? 8.550 1.622 -11.622 1.00 76.81 105 GLY A O 1
ATOM 883 N N . LEU A 1 106 ? 8.637 1.891 -9.393 1.00 76.00 106 LEU A N 1
ATOM 884 C CA . LEU A 1 106 ? 9.947 2.549 -9.361 1.00 76.00 106 LEU A CA 1
ATOM 885 C C . LEU A 1 106 ? 11.059 1.655 -9.915 1.00 76.00 106 LEU A C 1
ATOM 887 O O . LEU A 1 106 ? 11.822 2.077 -10.784 1.00 76.00 106 LEU A O 1
ATOM 891 N N . ILE A 1 107 ? 11.154 0.419 -9.426 1.00 78.44 107 ILE A N 1
ATOM 892 C CA . ILE A 1 107 ? 12.179 -0.540 -9.853 1.00 78.44 107 ILE A CA 1
ATOM 893 C C . ILE A 1 107 ? 12.014 -0.859 -11.344 1.00 78.44 107 ILE A C 1
ATOM 895 O O . ILE A 1 107 ? 12.998 -0.849 -12.088 1.00 78.44 107 ILE A O 1
ATOM 899 N N . SER A 1 108 ? 10.776 -1.073 -11.794 1.00 79.62 108 SER A N 1
ATOM 900 C CA . SER A 1 108 ? 10.433 -1.360 -13.192 1.00 79.62 108 SER A CA 1
ATOM 901 C C . SER A 1 108 ? 10.771 -0.210 -14.137 1.00 79.62 108 SER A C 1
ATOM 903 O O . SER A 1 108 ? 11.279 -0.432 -15.243 1.00 79.62 108 SER A O 1
ATOM 905 N N . ALA A 1 109 ? 10.568 1.026 -13.689 1.00 72.94 109 ALA A N 1
ATOM 906 C CA . ALA A 1 109 ? 10.920 2.216 -14.445 1.00 72.94 109 ALA A CA 1
ATOM 907 C C . ALA A 1 109 ? 12.441 2.446 -14.514 1.00 72.94 109 ALA A C 1
ATOM 909 O O . ALA A 1 109 ? 12.969 2.749 -15.586 1.00 72.94 109 ALA A O 1
ATOM 910 N N . VAL A 1 110 ? 13.155 2.280 -13.393 1.00 71.19 110 VAL A N 1
ATOM 911 C CA . VAL A 1 110 ? 14.565 2.690 -13.256 1.00 71.19 110 VAL A CA 1
ATOM 912 C C . VAL A 1 110 ? 15.562 1.633 -13.707 1.00 71.19 110 VAL A C 1
ATOM 914 O O . VAL A 1 110 ? 16.652 1.981 -14.170 1.00 71.19 110 VAL A O 1
ATOM 917 N N . SER A 1 111 ? 15.229 0.351 -13.549 1.00 75.19 111 SER A N 1
ATOM 918 C CA . SER A 1 111 ? 16.193 -0.733 -13.729 1.00 75.19 111 SER A CA 1
ATOM 919 C C . SER A 1 111 ? 16.798 -0.722 -15.135 1.00 75.19 111 SER A C 1
ATOM 921 O O . SER A 1 111 ? 16.089 -0.772 -16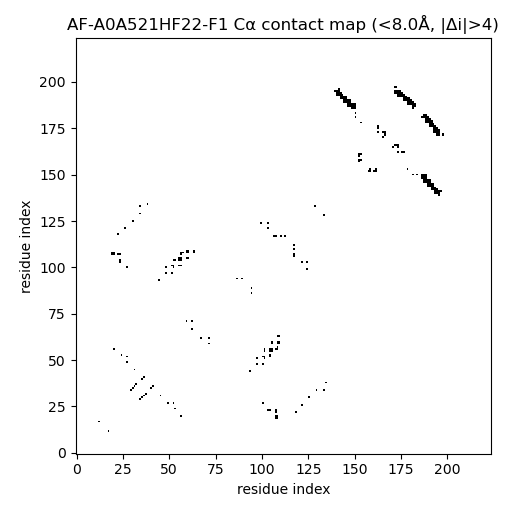.139 1.00 75.19 111 SER A O 1
ATOM 923 N N . LYS A 1 112 ? 18.129 -0.664 -15.234 1.00 72.75 112 LYS A N 1
ATOM 924 C CA . LYS A 1 112 ? 18.860 -0.771 -16.513 1.00 72.75 112 LYS A CA 1
ATOM 925 C C . LYS A 1 112 ? 19.174 -2.226 -16.892 1.00 72.75 112 LYS A C 1
ATOM 927 O O . LYS A 1 112 ? 19.754 -2.455 -17.949 1.00 72.75 112 LYS A O 1
ATOM 932 N N . GLY A 1 113 ? 18.786 -3.174 -16.038 1.00 73.44 113 GLY A N 1
ATOM 933 C CA . GLY A 1 113 ? 19.024 -4.603 -16.203 1.00 73.44 113 GLY A CA 1
ATOM 934 C C . GLY A 1 113 ? 18.211 -5.252 -17.323 1.00 73.44 113 GLY A C 1
ATOM 935 O O . GLY A 1 113 ? 17.386 -4.618 -17.995 1.00 73.44 113 GLY A O 1
ATOM 936 N N . THR A 1 114 ? 18.449 -6.547 -17.521 1.00 81.81 114 THR A N 1
ATOM 937 C CA . THR A 1 114 ? 17.684 -7.365 -18.474 1.00 81.81 114 THR A CA 1
ATOM 938 C C . THR A 1 114 ? 16.252 -7.592 -17.983 1.00 81.81 114 THR A C 1
ATOM 940 O O . THR A 1 114 ? 15.962 -7.517 -16.789 1.00 81.81 114 THR A O 1
ATOM 943 N N . TYR A 1 115 ? 15.329 -7.911 -18.899 1.00 81.31 115 TYR A N 1
ATOM 944 C CA . TYR A 1 115 ? 13.942 -8.225 -18.527 1.00 81.31 115 TYR A CA 1
ATOM 945 C C . TYR A 1 115 ? 13.854 -9.373 -17.511 1.00 81.31 115 TYR A C 1
ATOM 947 O O . TYR A 1 115 ? 12.973 -9.374 -16.658 1.00 81.31 115 TYR A O 1
ATOM 955 N N . PHE A 1 116 ? 14.798 -10.315 -17.566 1.00 79.19 116 PHE A N 1
ATOM 956 C CA . PHE A 1 116 ? 14.872 -11.443 -16.646 1.00 79.19 116 PHE A CA 1
ATOM 957 C C . PHE A 1 116 ? 15.207 -11.014 -15.208 1.00 79.19 116 PHE A C 1
ATOM 959 O O . PHE A 1 116 ? 14.539 -11.443 -14.271 1.00 79.19 116 PHE A O 1
ATOM 966 N N . GLU A 1 117 ? 16.172 -10.107 -15.025 1.00 75.12 117 GLU A N 1
ATOM 967 C CA . GLU A 1 117 ? 16.496 -9.536 -13.706 1.00 75.12 117 GLU A CA 1
ATOM 968 C C . GLU A 1 117 ? 15.309 -8.765 -13.120 1.00 75.12 117 GLU A C 1
ATOM 970 O O . GLU A 1 117 ? 15.009 -8.882 -11.934 1.00 75.12 117 GLU A O 1
ATOM 975 N N . LEU A 1 118 ? 14.587 -8.022 -13.964 1.00 84.94 118 LEU A N 1
ATOM 976 C CA . LEU A 1 118 ? 13.375 -7.306 -13.565 1.00 84.94 118 LEU A CA 1
ATOM 977 C C . LEU A 1 118 ? 12.273 -8.245 -13.069 1.00 84.94 118 LEU A C 1
ATOM 979 O O . LEU A 1 118 ? 11.639 -7.964 -12.050 1.00 84.94 118 LEU A O 1
ATOM 983 N N . ILE A 1 119 ? 12.061 -9.360 -13.770 1.00 84.75 119 ILE A N 1
ATOM 984 C CA . ILE A 1 119 ? 11.097 -10.389 -13.371 1.00 84.75 119 ILE A CA 1
ATOM 985 C C . ILE A 1 119 ? 11.502 -11.003 -12.030 1.00 84.75 119 ILE A C 1
ATOM 987 O O . ILE A 1 119 ? 10.653 -11.130 -11.156 1.00 84.75 119 ILE A O 1
ATOM 991 N N . ILE A 1 120 ? 12.784 -11.328 -11.831 1.00 85.31 120 ILE A N 1
ATOM 992 C CA . ILE A 1 120 ? 13.274 -11.896 -10.566 1.00 85.31 120 ILE A CA 1
ATOM 993 C C . ILE A 1 120 ? 13.048 -10.930 -9.399 1.00 85.31 120 ILE A C 1
ATOM 995 O O . ILE A 1 120 ? 12.544 -11.349 -8.359 1.00 85.31 120 ILE A O 1
ATOM 999 N N . ILE A 1 121 ? 13.377 -9.645 -9.554 1.00 84.56 121 ILE A N 1
ATOM 1000 C CA . ILE A 1 121 ? 13.212 -8.661 -8.472 1.00 84.56 121 ILE A CA 1
ATOM 1001 C C . ILE A 1 121 ? 11.732 -8.489 -8.107 1.00 84.56 121 ILE A C 1
ATOM 1003 O O . ILE A 1 121 ? 11.383 -8.512 -6.925 1.00 84.56 121 ILE A O 1
ATOM 1007 N N . ASN A 1 122 ? 10.851 -8.373 -9.106 1.00 85.69 122 ASN A N 1
ATOM 1008 C CA . ASN A 1 122 ? 9.408 -8.310 -8.863 1.00 85.69 122 ASN A CA 1
ATOM 1009 C C . ASN A 1 122 ? 8.892 -9.603 -8.210 1.00 85.69 122 ASN A C 1
ATOM 1011 O O . ASN A 1 122 ? 8.111 -9.542 -7.263 1.00 85.69 122 ASN A O 1
ATOM 1015 N N . LEU A 1 123 ? 9.374 -10.772 -8.644 1.00 86.94 123 LEU A N 1
ATOM 1016 C CA . LEU A 1 123 ? 9.008 -12.062 -8.059 1.00 86.94 123 LEU A CA 1
ATOM 1017 C C . LEU A 1 123 ? 9.411 -12.151 -6.580 1.00 86.94 123 LEU A C 1
ATOM 1019 O O . LEU A 1 123 ? 8.614 -12.607 -5.764 1.00 86.94 123 LEU A O 1
ATOM 1023 N N . ILE A 1 124 ? 10.607 -11.678 -6.218 1.00 83.88 124 ILE A N 1
ATOM 1024 C CA . ILE A 1 124 ? 11.068 -11.625 -4.824 1.00 83.88 124 ILE A CA 1
ATOM 1025 C C . ILE A 1 124 ? 10.139 -10.740 -3.989 1.00 83.88 124 ILE A C 1
ATOM 1027 O O . ILE A 1 124 ? 9.690 -11.171 -2.930 1.00 83.88 124 ILE A O 1
ATOM 1031 N N . LEU A 1 125 ? 9.792 -9.540 -4.469 1.00 85.12 125 LEU A N 1
ATOM 1032 C CA . LEU A 1 125 ? 8.862 -8.656 -3.759 1.00 85.12 125 LEU A CA 1
ATOM 1033 C C . LEU A 1 125 ? 7.486 -9.300 -3.565 1.00 85.12 125 LEU A C 1
ATOM 1035 O O . LEU A 1 125 ? 6.921 -9.213 -2.473 1.00 85.12 125 LEU A O 1
ATOM 1039 N N . ILE A 1 126 ? 6.969 -9.985 -4.587 1.00 85.12 126 ILE A N 1
ATOM 1040 C CA . ILE A 1 126 ? 5.695 -10.707 -4.513 1.00 85.12 126 ILE A CA 1
ATOM 1041 C C . ILE A 1 126 ? 5.773 -11.829 -3.473 1.00 85.12 126 ILE A C 1
ATOM 1043 O O . ILE A 1 126 ? 4.893 -11.916 -2.620 1.00 85.12 126 ILE A O 1
ATOM 1047 N N . ILE A 1 127 ? 6.821 -12.658 -3.506 1.00 81.06 127 ILE A N 1
ATOM 1048 C CA . ILE A 1 127 ? 7.007 -13.767 -2.558 1.00 81.06 127 ILE A CA 1
ATOM 1049 C C . ILE A 1 127 ? 7.141 -13.239 -1.130 1.00 81.06 127 ILE A C 1
ATOM 1051 O O . ILE A 1 127 ? 6.476 -13.751 -0.236 1.00 81.06 127 ILE A O 1
ATOM 1055 N N . CYS A 1 128 ? 7.947 -12.199 -0.905 1.00 76.00 128 CYS A N 1
ATOM 1056 C CA . CYS A 1 128 ? 8.100 -11.590 0.414 1.00 76.00 128 CYS A CA 1
ATOM 1057 C C . CYS A 1 128 ? 6.770 -11.033 0.930 1.00 76.00 128 CYS A C 1
ATOM 1059 O O . CYS A 1 128 ? 6.382 -11.327 2.058 1.00 76.00 128 CYS A O 1
ATOM 1061 N N . THR A 1 129 ? 6.043 -10.287 0.095 1.00 81.62 129 THR A N 1
ATOM 1062 C CA . THR A 1 129 ? 4.722 -9.745 0.451 1.00 81.62 129 THR A CA 1
ATOM 1063 C C . THR A 1 129 ? 3.740 -10.868 0.774 1.00 81.62 129 THR A C 1
ATOM 1065 O O . THR A 1 129 ? 3.010 -10.796 1.758 1.00 81.62 129 THR A O 1
ATOM 1068 N N . TYR A 1 130 ? 3.749 -11.934 -0.025 1.00 75.69 130 TYR A N 1
ATOM 1069 C CA . TYR A 1 130 ? 2.906 -13.100 0.187 1.00 75.69 130 TYR A CA 1
ATOM 1070 C C . TYR A 1 130 ? 3.286 -13.880 1.451 1.00 75.69 130 TYR A C 1
ATOM 1072 O O . TYR A 1 130 ? 2.403 -14.325 2.164 1.00 75.69 130 TYR A O 1
ATOM 1080 N N . MET A 1 131 ? 4.565 -14.031 1.791 1.00 71.69 131 MET A N 1
ATOM 1081 C CA . MET A 1 131 ? 4.958 -14.686 3.045 1.00 71.69 131 MET A CA 1
ATOM 1082 C C . MET A 1 131 ? 4.579 -13.859 4.277 1.00 71.69 131 MET A C 1
ATOM 1084 O O . MET A 1 131 ? 4.202 -14.429 5.298 1.00 71.69 131 MET A O 1
ATOM 1088 N N . LEU A 1 132 ? 4.684 -12.530 4.190 1.00 66.75 132 LEU A N 1
ATOM 1089 C CA . LEU A 1 132 ? 4.437 -11.620 5.311 1.00 66.75 132 LEU A CA 1
ATOM 1090 C C . LEU A 1 132 ? 2.943 -11.360 5.555 1.00 66.75 132 LEU A C 1
ATOM 1092 O O . LEU A 1 132 ? 2.527 -11.320 6.710 1.00 66.75 132 LEU A O 1
ATOM 1096 N N . ASP A 1 133 ? 2.140 -11.204 4.497 1.00 68.38 133 ASP A N 1
ATOM 1097 C CA . ASP A 1 133 ? 0.703 -10.879 4.598 1.00 68.38 133 ASP A CA 1
ATOM 1098 C C . ASP A 1 133 ? -0.216 -11.999 4.080 1.00 68.38 133 ASP A C 1
ATOM 1100 O O . ASP A 1 133 ? -1.440 -11.896 4.122 1.00 68.38 133 ASP A O 1
ATOM 1104 N N . GLY A 1 134 ? 0.339 -13.112 3.593 1.00 59.28 134 GLY A N 1
ATOM 1105 C CA . GLY A 1 134 ? -0.413 -14.278 3.126 1.00 59.28 134 GLY A CA 1
ATOM 1106 C C . GLY A 1 134 ? -0.974 -15.095 4.274 1.00 59.28 134 GLY A C 1
ATOM 1107 O O . GLY A 1 134 ? -0.669 -16.272 4.390 1.00 59.28 134 GLY A O 1
ATOM 1108 N N . ASN A 1 135 ? -1.793 -14.460 5.112 1.00 52.97 135 ASN A N 1
ATOM 1109 C CA . ASN A 1 135 ? -2.886 -15.022 5.898 1.00 52.97 135 ASN A CA 1
ATOM 1110 C C . ASN A 1 135 ? -2.625 -16.304 6.723 1.00 52.97 135 ASN A C 1
ATOM 1112 O O . ASN A 1 135 ? -3.585 -16.889 7.224 1.00 52.97 135 ASN A O 1
ATOM 1116 N N . TRP A 1 136 ? -1.372 -16.738 6.898 1.00 47.91 136 TRP A N 1
ATOM 1117 C CA . TRP A 1 136 ? -1.016 -17.946 7.646 1.00 47.91 136 TRP A CA 1
ATOM 1118 C C . TRP A 1 136 ? -1.095 -17.714 9.157 1.00 47.91 136 TRP A C 1
ATOM 1120 O O . TRP A 1 136 ? -1.345 -18.650 9.908 1.00 47.91 136 TRP A O 1
ATOM 1130 N N . LEU A 1 137 ? -0.947 -16.459 9.601 1.00 43.69 137 LEU A N 1
ATOM 1131 C CA . LEU A 1 137 ? -0.786 -16.132 11.018 1.00 43.69 137 LEU A CA 1
ATOM 1132 C C . LEU A 1 137 ? -1.971 -15.388 11.654 1.00 43.69 137 LEU A C 1
ATOM 1134 O O . LEU A 1 137 ? -2.076 -15.364 12.875 1.00 43.69 137 LEU A O 1
ATOM 1138 N N . VAL A 1 138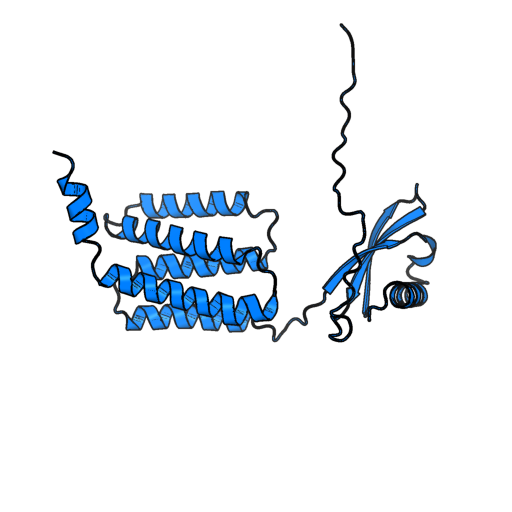 ? -2.885 -14.799 10.875 1.00 46.97 138 VAL A N 1
ATOM 1139 C CA . VAL A 1 138 ? -4.001 -14.014 11.432 1.00 46.97 138 VAL A CA 1
ATOM 1140 C C . VAL A 1 138 ? -5.302 -14.387 10.727 1.00 46.97 138 VAL A C 1
ATOM 1142 O O . VAL A 1 138 ? -5.554 -14.000 9.586 1.00 46.97 138 VAL A O 1
ATOM 1145 N N . ARG A 1 139 ? -6.140 -15.172 11.413 1.00 51.81 139 ARG A N 1
ATOM 1146 C CA . ARG A 1 139 ? -7.560 -15.340 11.071 1.00 51.81 139 ARG A CA 1
ATOM 1147 C C . ARG A 1 139 ? -8.184 -13.941 11.007 1.00 51.81 139 ARG A C 1
ATOM 1149 O O . ARG A 1 139 ? -8.013 -13.176 11.949 1.00 51.81 139 ARG A O 1
ATOM 1156 N N . ASN A 1 140 ? -8.879 -13.605 9.918 1.00 55.19 140 ASN A N 1
ATOM 1157 C CA . ASN A 1 140 ? -9.612 -12.340 9.816 1.00 55.19 140 ASN A CA 1
ATOM 1158 C C . ASN A 1 140 ? -10.719 -12.317 10.882 1.00 55.19 140 ASN A C 1
ATOM 1160 O O . ASN A 1 140 ? -11.801 -12.861 10.674 1.00 55.19 140 ASN A O 1
ATOM 1164 N N . GLU A 1 141 ? -10.425 -11.721 12.034 1.00 62.31 141 GLU A N 1
ATOM 1165 C CA . GLU A 1 141 ? -11.418 -11.367 13.042 1.00 62.31 141 GLU A CA 1
ATOM 1166 C C . GLU A 1 141 ? -12.156 -10.121 12.548 1.00 62.31 141 GLU A C 1
ATOM 1168 O O . GLU A 1 141 ? -11.550 -9.070 12.327 1.00 62.31 141 GLU A O 1
ATOM 1173 N N . MET A 1 142 ? -13.463 -10.243 12.326 1.00 64.81 142 MET A N 1
ATOM 1174 C CA . MET A 1 142 ? -14.305 -9.102 11.984 1.00 64.81 142 MET A CA 1
ATOM 1175 C C . MET A 1 142 ? -14.659 -8.361 13.269 1.00 64.81 142 MET A C 1
ATOM 1177 O O . MET A 1 142 ? -15.036 -8.986 14.258 1.00 64.81 142 MET A O 1
ATOM 1181 N N . VAL A 1 143 ? -14.552 -7.032 13.251 1.00 75.88 143 VAL A N 1
ATOM 1182 C CA . VAL A 1 143 ? -14.899 -6.175 14.392 1.00 75.88 143 VAL A CA 1
ATOM 1183 C C . VAL A 1 143 ? -16.143 -5.369 14.049 1.00 75.88 143 VAL A C 1
ATOM 1185 O O . VAL A 1 143 ? -16.179 -4.699 13.018 1.00 75.88 143 VAL A O 1
ATOM 1188 N N . LYS A 1 144 ? -17.158 -5.409 14.915 1.00 78.12 144 LYS A N 1
ATOM 1189 C CA . LYS A 1 144 ? -18.354 -4.561 14.808 1.00 78.12 144 LYS A CA 1
ATOM 1190 C C . LYS A 1 144 ? -18.532 -3.753 16.088 1.00 78.12 144 LYS A C 1
ATOM 1192 O O . LYS A 1 144 ? -18.446 -4.307 17.179 1.00 78.12 144 LYS A O 1
ATOM 1197 N N . SER A 1 145 ? -18.767 -2.450 15.945 1.00 82.12 145 SER A N 1
ATOM 1198 C CA . SER A 1 145 ? -19.115 -1.573 17.066 1.00 82.12 145 SER A CA 1
ATOM 1199 C C . SER A 1 145 ? -20.628 -1.590 17.259 1.00 82.12 145 SER A C 1
ATOM 1201 O O . SER A 1 145 ? -21.371 -1.423 16.292 1.00 82.12 145 SER A O 1
ATOM 1203 N N . ILE A 1 146 ? -21.084 -1.824 18.483 1.00 83.50 146 ILE A N 1
ATOM 1204 C CA . ILE A 1 146 ? -22.498 -1.885 18.857 1.00 83.50 146 ILE A CA 1
ATOM 1205 C C . ILE A 1 146 ? -22.713 -0.906 20.007 1.00 83.50 146 ILE A C 1
ATOM 1207 O O . ILE A 1 146 ? -21.947 -0.907 20.970 1.00 83.50 146 ILE A O 1
ATOM 1211 N N . LEU A 1 147 ? -23.751 -0.075 19.906 1.00 85.12 147 LEU A N 1
ATOM 1212 C CA . LEU A 1 147 ? -24.223 0.721 21.032 1.00 85.12 147 LEU A CA 1
ATOM 1213 C C . LEU A 1 147 ? -25.081 -0.183 21.919 1.00 85.12 147 LEU A C 1
ATOM 1215 O O . LEU A 1 147 ? -26.121 -0.676 21.490 1.00 85.12 147 LEU A O 1
ATOM 1219 N N . TYR A 1 148 ? -24.601 -0.445 23.124 1.00 85.94 148 TYR A N 1
ATOM 1220 C CA . TYR A 1 148 ? -25.235 -1.307 24.102 1.00 85.94 148 TYR A CA 1
ATOM 1221 C C . TYR A 1 148 ? -25.925 -0.469 25.175 1.00 85.94 148 TYR A C 1
ATOM 1223 O O . TYR A 1 148 ? -25.329 0.448 25.733 1.00 85.94 148 TYR A O 1
ATOM 1231 N N . GLU A 1 149 ? -27.183 -0.791 25.450 1.00 82.25 149 GLU A N 1
ATOM 1232 C CA . GLU A 1 149 ? -28.086 0.024 26.274 1.00 82.25 149 GLU A CA 1
ATOM 1233 C C . GLU A 1 149 ? -28.027 -0.306 27.771 1.00 82.25 149 GLU A C 1
ATOM 1235 O O . GLU A 1 149 ? -28.729 0.312 28.560 1.00 82.25 149 GLU A O 1
ATOM 1240 N N . ASN A 1 150 ? -27.243 -1.308 28.181 1.00 80.19 150 ASN A N 1
ATOM 1241 C CA . ASN A 1 150 ? -27.216 -1.754 29.571 1.00 80.19 150 ASN A CA 1
ATOM 1242 C C . ASN A 1 150 ? -25.798 -1.707 30.151 1.00 80.19 150 ASN A C 1
ATOM 1244 O O . ASN A 1 150 ? -25.023 -2.653 30.016 1.00 80.19 150 ASN A O 1
ATOM 1248 N N . ILE A 1 151 ? -25.467 -0.611 30.838 1.00 78.06 151 ILE A N 1
ATOM 1249 C CA . ILE A 1 151 ? -24.157 -0.415 31.480 1.00 78.06 151 ILE A CA 1
ATOM 1250 C C . ILE A 1 151 ? -23.856 -1.443 32.583 1.00 78.06 151 ILE A C 1
ATOM 1252 O O . ILE A 1 151 ? -22.691 -1.791 32.788 1.00 78.06 151 ILE A O 1
ATOM 1256 N N . GLU A 1 152 ? -24.855 -1.981 33.288 1.00 76.38 152 GLU A N 1
ATOM 1257 C CA . GLU A 1 152 ? -24.607 -2.939 34.377 1.00 76.38 152 GLU A CA 1
ATOM 1258 C C . GLU A 1 152 ? -24.057 -4.280 33.875 1.00 76.38 152 GLU A C 1
ATOM 1260 O O . GLU A 1 152 ? -23.281 -4.945 34.568 1.00 76.38 152 GLU A O 1
ATOM 1265 N N . MET A 1 153 ? -24.397 -4.659 32.642 1.00 75.38 153 MET A N 1
ATOM 1266 C CA . MET A 1 153 ? -23.910 -5.891 32.016 1.00 75.38 153 MET A CA 1
ATOM 1267 C C . MET A 1 153 ? -22.465 -5.796 31.508 1.00 75.38 153 MET A C 1
ATOM 1269 O O . MET A 1 153 ? -21.867 -6.807 31.161 1.00 75.38 153 MET A O 1
ATOM 1273 N N . ILE A 1 154 ? -21.887 -4.597 31.480 1.00 78.88 154 ILE A N 1
ATOM 1274 C CA . ILE A 1 154 ? -20.542 -4.332 30.942 1.00 78.88 154 ILE A CA 1
ATOM 1275 C C . ILE A 1 154 ? -19.448 -4.647 31.963 1.00 78.88 154 ILE A C 1
ATOM 1277 O O . ILE A 1 154 ? -18.263 -4.726 31.633 1.00 78.88 154 ILE A O 1
ATOM 1281 N N . ARG A 1 155 ? -19.844 -4.839 33.221 1.00 82.00 155 ARG A N 1
ATOM 1282 C CA . ARG A 1 155 ? -18.918 -5.143 34.302 1.00 82.00 155 ARG A CA 1
ATOM 1283 C C . ARG A 1 155 ? -18.234 -6.500 34.069 1.00 82.00 155 ARG A C 1
ATOM 1285 O O . ARG A 1 155 ? -18.865 -7.406 33.516 1.00 82.00 155 ARG A O 1
ATOM 1292 N N . PRO A 1 156 ? -16.970 -6.673 34.501 1.00 75.19 156 PRO A N 1
ATOM 1293 C CA . PRO A 1 156 ? -16.212 -7.904 34.270 1.00 75.19 156 PRO A CA 1
ATOM 1294 C C . PRO A 1 156 ? -16.914 -9.167 34.784 1.00 75.19 156 PRO A C 1
ATOM 1296 O O . PRO A 1 156 ? -16.749 -10.239 34.206 1.00 75.19 156 PRO A O 1
ATOM 1299 N N . GLU A 1 157 ? -17.725 -9.045 35.836 1.00 81.88 157 GLU A N 1
ATOM 1300 C CA . GLU A 1 157 ? -18.441 -10.164 36.454 1.00 81.88 157 GLU A CA 1
ATOM 1301 C C . GLU A 1 157 ? -19.567 -10.706 35.558 1.00 81.88 157 GLU A C 1
ATOM 1303 O O . GLU A 1 157 ? -19.900 -11.886 35.633 1.00 81.88 157 GLU A O 1
ATOM 1308 N N . ASN A 1 158 ? -20.112 -9.866 34.673 1.00 84.75 158 ASN A N 1
ATOM 1309 C CA . ASN A 1 158 ? -21.232 -10.193 33.788 1.00 84.75 158 ASN A CA 1
ATOM 1310 C C . ASN A 1 158 ? -20.787 -10.559 32.364 1.00 84.75 158 ASN A C 1
ATOM 1312 O O . ASN A 1 158 ? -21.625 -10.701 31.475 1.00 84.75 158 ASN A O 1
ATOM 1316 N N . TYR A 1 159 ? -19.484 -10.742 32.130 1.00 80.75 159 TYR A N 1
ATOM 1317 C CA . TYR A 1 159 ? -18.922 -10.931 30.789 1.00 80.75 159 TYR A CA 1
ATOM 1318 C C . TYR A 1 159 ? -19.548 -12.099 30.008 1.00 80.75 159 TYR A C 1
ATOM 1320 O O . TYR A 1 159 ? -19.791 -11.985 28.807 1.00 80.75 159 TYR A O 1
ATOM 1328 N N . SER A 1 160 ? -19.847 -13.214 30.684 1.00 81.19 160 SER A N 1
ATOM 1329 C CA . SER A 1 160 ? -20.503 -14.377 30.073 1.00 81.19 160 SER A CA 1
ATOM 1330 C C . SER A 1 160 ? -21.944 -14.076 29.652 1.00 81.19 160 SER A C 1
ATOM 1332 O O . SER A 1 160 ? -22.344 -14.429 28.545 1.00 81.19 160 SER A O 1
ATOM 1334 N N . ALA A 1 161 ? -22.701 -13.378 30.501 1.00 83.75 161 ALA A N 1
ATOM 1335 C CA . ALA A 1 161 ? -24.075 -12.974 30.220 1.00 83.75 161 ALA A CA 1
ATOM 1336 C C . ALA A 1 161 ? -24.144 -11.924 29.099 1.00 83.75 161 ALA A C 1
ATOM 1338 O O . ALA A 1 161 ? -24.995 -12.021 28.220 1.00 83.75 161 ALA A O 1
ATOM 1339 N N . LEU A 1 162 ? -23.206 -10.970 29.086 1.00 84.88 162 LEU A N 1
ATOM 1340 C CA . LEU A 1 162 ? -23.062 -9.976 28.022 1.00 84.88 162 LEU A CA 1
ATOM 1341 C C . LEU A 1 162 ? -22.769 -10.635 26.671 1.00 84.88 162 LEU A C 1
ATOM 1343 O O . LEU A 1 162 ? -23.353 -10.264 25.657 1.00 84.88 162 LEU A O 1
ATOM 1347 N N . MET A 1 163 ? -21.857 -11.610 26.644 1.00 84.12 163 MET A N 1
ATOM 1348 C CA . MET A 1 163 ? -21.513 -12.316 25.413 1.00 84.12 163 MET A CA 1
ATOM 1349 C C . MET A 1 163 ? -22.718 -13.081 24.854 1.00 84.12 163 MET A C 1
ATOM 1351 O O . MET A 1 163 ? -22.956 -13.030 23.650 1.00 84.12 163 MET A O 1
ATOM 1355 N N . GLU A 1 164 ? -23.498 -13.736 25.713 1.00 84.81 164 GLU A N 1
ATOM 1356 C CA . GLU A 1 164 ? -24.686 -14.487 25.299 1.00 84.81 164 GLU A CA 1
ATOM 1357 C C . GLU A 1 164 ? -25.827 -13.580 24.815 1.00 84.81 164 GLU A C 1
ATOM 1359 O O . GLU A 1 164 ? -26.441 -13.858 23.782 1.00 84.81 164 GLU A O 1
ATOM 1364 N N . ASP A 1 165 ? -26.075 -12.458 25.497 1.00 85.81 165 ASP A N 1
ATOM 1365 C CA . ASP A 1 165 ? -27.065 -11.470 25.052 1.00 85.81 165 ASP A CA 1
ATOM 1366 C C . ASP A 1 165 ? -26.670 -10.874 23.691 1.00 85.81 165 ASP A C 1
ATOM 1368 O O . ASP A 1 165 ? -27.481 -10.842 22.762 1.00 85.81 165 ASP A O 1
ATOM 1372 N N . LEU A 1 166 ? -25.395 -10.509 23.510 1.00 85.12 166 LEU A N 1
ATOM 1373 C CA . LEU A 1 166 ? -24.897 -9.998 22.233 1.00 85.12 166 LEU A CA 1
ATOM 1374 C C . LEU A 1 166 ? -24.981 -11.050 21.120 1.00 85.12 166 LEU A C 1
ATOM 1376 O O . LEU A 1 166 ? -25.369 -10.705 20.004 1.00 85.12 166 LEU A O 1
ATOM 1380 N N . ARG A 1 167 ? -24.678 -12.326 21.391 1.00 85.75 167 ARG A N 1
ATOM 1381 C CA . ARG A 1 167 ? -24.848 -13.422 20.417 1.00 85.75 167 ARG A CA 1
ATOM 1382 C C . ARG A 1 167 ? -26.309 -13.590 20.019 1.00 85.75 167 ARG A C 1
ATOM 1384 O O . ARG A 1 167 ? -26.613 -13.643 18.831 1.00 85.75 167 ARG A O 1
ATOM 1391 N N . THR A 1 168 ? -27.213 -13.586 20.995 1.00 85.00 168 THR A N 1
ATOM 1392 C CA . THR A 1 168 ? -28.657 -13.746 20.775 1.00 85.00 168 THR A CA 1
ATOM 1393 C C . THR A 1 168 ? -29.232 -12.594 19.953 1.00 85.00 168 THR A C 1
ATOM 1395 O O . THR A 1 168 ? -29.983 -12.817 19.006 1.00 85.00 168 THR A O 1
ATOM 1398 N N . ARG A 1 169 ? -28.854 -11.351 20.272 1.00 81.88 169 ARG A N 1
ATOM 1399 C CA . ARG A 1 169 ? -29.356 -10.153 19.583 1.00 81.88 169 ARG A CA 1
ATOM 1400 C C . ARG A 1 169 ? -28.766 -9.965 18.190 1.00 81.88 169 ARG A C 1
ATOM 1402 O O . ARG A 1 169 ? -29.447 -9.463 17.300 1.00 81.88 169 ARG A O 1
ATOM 1409 N N . THR A 1 170 ? -27.492 -10.310 18.002 1.00 80.75 170 THR A N 1
ATOM 1410 C CA . THR A 1 170 ? -26.792 -10.080 16.726 1.00 80.75 170 THR A CA 1
ATOM 1411 C C . THR A 1 170 ? -26.859 -11.272 15.779 1.00 80.75 170 THR A C 1
ATOM 1413 O O . THR A 1 170 ? -26.655 -11.089 14.580 1.00 80.75 170 THR A O 1
ATOM 1416 N N . GLY A 1 171 ? -27.123 -12.476 16.295 1.00 78.38 171 GLY A N 1
ATOM 1417 C CA . GLY A 1 171 ? -27.035 -13.726 15.541 1.00 78.38 171 GLY A CA 1
ATOM 1418 C C . GLY A 1 171 ? -25.614 -14.068 15.078 1.00 78.38 171 GLY A C 1
ATOM 1419 O O . GLY A 1 171 ? -25.456 -14.896 14.185 1.00 78.38 171 GLY A O 1
ATOM 1420 N N . LEU A 1 172 ? -24.586 -13.408 15.627 1.00 80.06 172 LEU A N 1
ATOM 1421 C CA . LEU A 1 172 ? -23.182 -13.612 15.272 1.00 80.06 172 LEU A CA 1
ATOM 1422 C C . LEU A 1 172 ? -22.504 -14.544 16.280 1.00 80.06 172 LEU A C 1
ATOM 1424 O O . LEU A 1 172 ? -22.729 -14.424 17.485 1.00 80.06 172 LEU A O 1
ATOM 1428 N N . ASP A 1 173 ? -21.607 -15.409 15.800 1.00 79.75 173 ASP A N 1
ATOM 1429 C CA . ASP A 1 173 ? -20.733 -16.205 16.667 1.00 79.75 173 ASP A CA 1
ATOM 1430 C C . ASP A 1 173 ? -19.583 -15.334 17.203 1.00 79.75 173 ASP A C 1
ATOM 1432 O O . ASP A 1 173 ? -18.482 -15.263 16.650 1.00 79.75 173 ASP A O 1
ATOM 1436 N N . ILE A 1 174 ? -19.898 -14.565 18.246 1.00 82.31 174 ILE A N 1
ATOM 1437 C CA . ILE A 1 174 ? -18.972 -13.643 18.907 1.00 82.31 174 ILE A CA 1
ATOM 1438 C C . ILE A 1 174 ? -18.052 -14.442 19.827 1.00 82.31 174 ILE A C 1
ATOM 1440 O O . ILE A 1 174 ? -18.529 -15.091 20.755 1.00 82.31 174 ILE A O 1
ATOM 1444 N N . HIS A 1 175 ? -16.736 -14.347 19.651 1.00 83.00 175 HIS A N 1
ATOM 1445 C CA . HIS A 1 175 ? -15.757 -15.010 20.527 1.00 83.00 175 HIS A CA 1
ATOM 1446 C C . HIS A 1 175 ? -15.063 -14.056 21.500 1.00 83.00 175 HIS A C 1
ATOM 1448 O O . HIS A 1 175 ? -14.483 -14.501 22.489 1.00 83.00 175 HIS A O 1
ATOM 1454 N N . LYS A 1 176 ? -15.115 -12.744 21.244 1.00 83.31 176 LYS A N 1
ATOM 1455 C CA . LYS A 1 176 ? -14.531 -11.727 22.125 1.00 83.31 176 LYS A CA 1
ATOM 1456 C C . LYS A 1 176 ? -15.355 -10.445 22.095 1.00 83.31 176 LYS A C 1
ATOM 1458 O O . LYS A 1 176 ? -15.805 -10.000 21.044 1.00 83.31 176 LYS A O 1
ATOM 1463 N N . VAL A 1 177 ? -15.507 -9.827 23.260 1.00 83.94 177 VAL A N 1
ATOM 1464 C CA . VAL A 1 177 ? -16.138 -8.514 23.447 1.00 83.94 177 VAL A CA 1
ATOM 1465 C C . VAL A 1 177 ? -15.145 -7.593 24.148 1.00 83.94 177 VAL A C 1
ATOM 1467 O O . VAL A 1 177 ? -14.481 -8.012 25.098 1.00 83.94 177 VAL A O 1
ATOM 1470 N N . SER A 1 178 ? -15.025 -6.355 23.673 1.00 85.56 178 SER A N 1
ATOM 1471 C CA . SER A 1 178 ? -14.227 -5.293 24.289 1.00 85.56 178 SER A CA 1
ATOM 1472 C C . SER A 1 178 ? -15.072 -4.040 24.438 1.00 85.56 178 SER A C 1
ATOM 1474 O O . SER A 1 178 ? -15.741 -3.628 23.498 1.00 85.56 178 SER A O 1
ATOM 1476 N N . VAL A 1 179 ? -15.008 -3.399 25.595 1.00 84.38 179 VAL A N 1
ATOM 1477 C CA . VAL A 1 179 ? -15.689 -2.125 25.840 1.00 84.38 179 VAL A CA 1
ATOM 1478 C C . VAL A 1 179 ? -14.814 -1.006 25.290 1.00 84.38 179 VAL A C 1
ATOM 1480 O O . VAL A 1 179 ? -13.614 -0.998 25.549 1.00 84.38 179 VAL A O 1
ATOM 1483 N N . ASP A 1 180 ? -15.389 -0.108 24.496 1.00 84.19 180 ASP A N 1
ATOM 1484 C CA . ASP A 1 180 ? -14.659 0.998 23.868 1.00 84.19 180 ASP A CA 1
ATOM 1485 C C . ASP A 1 180 ? -14.891 2.309 24.623 1.00 84.19 180 ASP A C 1
ATOM 1487 O O . ASP A 1 180 ? -13.950 2.969 25.054 1.00 84.19 180 ASP A O 1
ATOM 1491 N N . LYS A 1 181 ? -16.161 2.668 24.842 1.00 83.06 181 LYS A N 1
ATOM 1492 C CA . LYS A 1 181 ? -16.547 3.899 25.541 1.00 83.06 181 LYS A CA 1
ATOM 1493 C C . LYS A 1 181 ? -17.799 3.665 26.369 1.00 83.06 181 LYS A C 1
ATOM 1495 O O . LYS A 1 181 ? -18.728 3.033 25.885 1.00 83.06 181 LYS A O 1
ATOM 1500 N N . ILE A 1 182 ? -17.841 4.216 27.577 1.00 87.12 182 ILE A N 1
ATOM 1501 C CA . ILE A 1 182 ? -19.010 4.178 28.461 1.00 87.12 182 ILE A CA 1
ATOM 1502 C C . ILE A 1 182 ? -19.527 5.609 28.620 1.00 87.12 182 ILE A C 1
ATOM 1504 O O . ILE A 1 182 ? -18.746 6.514 28.915 1.00 87.12 182 ILE A O 1
ATOM 1508 N N . ASP A 1 183 ? -20.822 5.815 28.400 1.00 84.38 183 ASP A N 1
ATOM 1509 C CA . ASP A 1 183 ? -21.518 7.079 28.625 1.00 84.38 183 ASP A CA 1
ATOM 1510 C C . ASP A 1 183 ? -22.492 6.920 29.799 1.00 84.38 183 ASP A C 1
ATOM 1512 O O . ASP A 1 183 ? -23.641 6.512 29.635 1.00 84.38 183 ASP A O 1
ATOM 1516 N N . PHE A 1 184 ? -22.011 7.263 30.997 1.00 83.31 184 PHE A N 1
ATOM 1517 C CA . PHE A 1 184 ? -22.783 7.193 32.241 1.00 83.31 184 PHE A CA 1
ATOM 1518 C C . PHE A 1 184 ? -23.964 8.170 32.300 1.00 83.31 184 PHE A C 1
ATOM 1520 O O . PHE A 1 184 ? -24.805 8.032 33.177 1.00 83.31 184 PHE A O 1
ATOM 1527 N N . LEU A 1 185 ? -24.034 9.176 31.421 1.00 84.56 185 LEU A N 1
ATOM 1528 C CA . LEU A 1 185 ? -25.160 10.116 31.414 1.00 84.56 185 LEU A CA 1
ATOM 1529 C C . LEU A 1 185 ? -26.367 9.548 30.671 1.00 84.56 185 LEU A C 1
ATOM 1531 O O . LEU A 1 185 ? -27.500 9.926 30.957 1.00 84.56 185 LEU A O 1
ATOM 1535 N N . LYS A 1 186 ? -26.114 8.685 29.685 1.00 81.81 186 LYS A N 1
ATOM 1536 C CA . LYS A 1 186 ? -27.138 8.095 28.817 1.00 81.81 186 LYS A CA 1
ATOM 1537 C C . LYS A 1 186 ? -27.393 6.620 29.106 1.00 81.81 186 LYS A C 1
ATOM 1539 O O . LYS A 1 186 ? -28.166 6.005 28.383 1.00 81.81 186 LYS A O 1
ATOM 1544 N N . ASP A 1 187 ? -26.721 6.059 30.106 1.00 85.38 187 ASP A N 1
ATOM 1545 C CA . ASP A 1 187 ? -26.738 4.633 30.429 1.00 85.38 187 ASP A CA 1
ATOM 1546 C C . ASP A 1 187 ? -26.405 3.712 29.239 1.00 85.38 187 ASP A C 1
ATOM 1548 O O . ASP A 1 187 ? -26.840 2.565 29.174 1.00 85.38 187 ASP A O 1
ATOM 1552 N N . VAL A 1 188 ? -25.566 4.186 28.309 1.00 86.44 188 VAL A N 1
ATOM 1553 C CA . VAL A 1 188 ? -25.130 3.416 27.133 1.00 86.44 188 VAL A CA 1
ATOM 1554 C C . VAL A 1 188 ? -23.622 3.214 27.105 1.00 86.44 188 VAL A C 1
ATOM 1556 O O . VAL A 1 188 ? -22.843 3.993 27.656 1.00 86.44 188 VAL A O 1
ATOM 1559 N N . ALA A 1 189 ? -23.175 2.200 26.376 1.00 86.50 189 ALA A N 1
ATOM 1560 C CA . ALA A 1 189 ? -21.770 2.036 26.050 1.00 86.50 189 ALA A CA 1
ATOM 1561 C C . ALA A 1 189 ? -21.561 1.539 24.627 1.00 86.50 189 ALA A C 1
ATOM 1563 O O . ALA A 1 189 ? -22.326 0.740 24.102 1.00 86.50 189 ALA A O 1
ATOM 1564 N N . SER A 1 190 ? -20.463 1.964 24.021 1.00 86.44 190 SER A N 1
ATOM 1565 C CA . SER A 1 190 ? -19.971 1.398 22.775 1.00 86.44 190 SER A CA 1
ATOM 1566 C C . SER A 1 190 ? -19.136 0.156 23.077 1.00 86.44 190 SER A C 1
ATOM 1568 O O . SER A 1 190 ? -18.119 0.241 23.775 1.00 86.44 190 SER A O 1
ATOM 1570 N N . VAL A 1 191 ? -19.547 -0.994 22.543 1.00 87.75 191 VAL A N 1
ATOM 1571 C CA . VAL A 1 191 ? -18.826 -2.269 22.646 1.00 87.75 191 VAL A CA 1
ATOM 1572 C C . VAL A 1 191 ? -18.376 -2.745 21.266 1.00 87.75 191 VAL A C 1
ATOM 1574 O O . VAL A 1 191 ? -19.124 -2.706 20.293 1.00 87.75 191 VAL A O 1
ATOM 1577 N N . LYS A 1 192 ? -17.134 -3.215 21.177 1.00 86.44 192 LYS A N 1
ATOM 1578 C CA . LYS A 1 192 ? -16.549 -3.861 20.001 1.00 86.44 192 LYS A CA 1
ATOM 1579 C C . LYS A 1 192 ? -16.671 -5.372 20.149 1.00 86.44 192 LYS A C 1
ATOM 1581 O O . LYS A 1 192 ? -16.062 -5.957 21.047 1.00 86.44 192 LYS A O 1
ATOM 1586 N N . VAL A 1 193 ? -17.434 -6.001 19.262 1.00 84.81 193 VAL A N 1
ATOM 1587 C CA . VAL A 1 193 ? -17.569 -7.460 19.183 1.00 84.81 193 VAL A CA 1
ATOM 1588 C C . VAL A 1 193 ? -16.678 -8.008 18.076 1.00 84.81 193 VAL A C 1
ATOM 1590 O O . VAL A 1 193 ? -16.651 -7.466 16.970 1.00 84.81 193 VAL A O 1
ATOM 1593 N N . TYR A 1 194 ? -15.945 -9.071 18.390 1.00 82.12 194 TYR A N 1
ATOM 1594 C CA . TYR A 1 194 ? -15.099 -9.809 17.463 1.00 82.12 194 TYR A CA 1
ATOM 1595 C C . TYR A 1 194 ? -15.801 -11.123 17.140 1.00 82.12 194 TYR A C 1
ATOM 1597 O O . TYR A 1 194 ? -16.184 -11.856 18.054 1.00 82.12 194 TYR A O 1
ATOM 1605 N N . TYR A 1 195 ? -15.985 -11.395 15.855 1.00 80.56 195 TYR A N 1
ATOM 1606 C CA . TYR A 1 195 ? -16.662 -12.593 15.369 1.00 80.56 195 TYR A CA 1
ATOM 1607 C C . TYR A 1 195 ? -15.970 -13.117 14.112 1.00 80.56 195 TYR A C 1
ATOM 1609 O O . TYR A 1 195 ? -15.253 -12.385 13.416 1.00 80.56 195 TYR A O 1
ATOM 1617 N N . TYR A 1 196 ? -16.189 -14.394 13.816 1.00 74.69 196 TYR A N 1
ATOM 1618 C CA . TYR A 1 196 ? -15.814 -14.978 12.534 1.00 74.69 196 TYR A CA 1
ATOM 1619 C C . TYR A 1 196 ? -17.006 -14.903 11.579 1.00 74.69 196 TYR A C 1
ATOM 1621 O O . TYR A 1 196 ? -18.148 -15.131 11.968 1.00 74.69 196 TYR A O 1
ATOM 1629 N N . GLU A 1 197 ? -16.751 -14.531 10.325 1.00 63.28 197 GLU A N 1
ATOM 1630 C CA . GLU A 1 197 ? -17.794 -14.447 9.303 1.00 63.28 197 GLU A CA 1
ATOM 1631 C C . GLU A 1 197 ? -18.245 -15.870 8.937 1.00 63.28 197 GLU A C 1
ATOM 1633 O O . GLU A 1 197 ? -17.599 -16.558 8.142 1.00 63.28 197 GLU A O 1
ATOM 1638 N N . ASP A 1 198 ? -19.331 -16.339 9.551 1.00 53.56 198 ASP A N 1
ATOM 1639 C CA . ASP A 1 198 ? -19.925 -17.612 9.171 1.00 53.56 198 ASP A CA 1
ATOM 1640 C C . ASP A 1 198 ? -20.663 -17.432 7.835 1.00 53.56 198 ASP A C 1
ATOM 1642 O O . ASP A 1 198 ? -21.491 -16.536 7.649 1.00 53.56 198 ASP A O 1
ATOM 1646 N N . THR A 1 199 ? -20.309 -18.246 6.842 1.00 46.12 199 THR A N 1
ATOM 1647 C CA . THR A 1 199 ? -20.647 -18.027 5.419 1.00 46.12 199 THR A CA 1
ATOM 1648 C C . THR A 1 199 ? -22.150 -18.207 5.115 1.00 46.12 199 THR A C 1
ATOM 1650 O O . THR A 1 199 ? -22.593 -18.045 3.976 1.00 46.12 199 THR A O 1
ATOM 1653 N N . THR A 1 200 ? -22.963 -18.509 6.126 1.00 44.44 200 THR A N 1
ATOM 1654 C CA . THR A 1 200 ? -24.369 -18.913 6.016 1.00 44.44 200 THR A CA 1
ATOM 1655 C C . THR A 1 200 ? -25.367 -17.751 5.905 1.00 44.44 200 THR A C 1
ATOM 1657 O O . THR A 1 200 ? -26.466 -17.968 5.402 1.00 44.44 200 THR A O 1
ATOM 1660 N N . LEU A 1 201 ? -25.001 -16.505 6.246 1.00 48.94 201 LEU A N 1
ATOM 1661 C CA . LEU A 1 201 ? -25.924 -15.347 6.250 1.00 48.94 201 LEU A CA 1
ATOM 1662 C C . LEU A 1 201 ? -25.596 -14.254 5.208 1.00 48.94 201 LEU A C 1
ATOM 1664 O O . LEU A 1 201 ? -25.767 -13.063 5.457 1.00 48.94 201 LEU A O 1
ATOM 1668 N N . ARG A 1 202 ? -25.186 -14.631 3.986 1.00 43.16 202 ARG A N 1
ATOM 1669 C CA . ARG A 1 202 ? -24.868 -13.694 2.872 1.00 43.16 202 ARG A CA 1
ATOM 1670 C C . ARG A 1 202 ? -26.044 -12.827 2.361 1.00 43.16 202 ARG A C 1
ATOM 1672 O O . ARG A 1 202 ? -25.850 -12.082 1.405 1.00 43.16 202 ARG A O 1
ATOM 1679 N N . GLY A 1 203 ? -27.241 -12.917 2.945 1.00 37.12 203 GLY A N 1
ATOM 1680 C CA . GLY A 1 203 ? -28.456 -12.247 2.453 1.00 37.12 203 GLY A CA 1
ATOM 1681 C C . GLY A 1 203 ? -29.035 -11.139 3.338 1.00 37.12 203 GLY A C 1
ATOM 1682 O O . GLY A 1 203 ? -29.900 -10.405 2.871 1.00 37.12 203 GLY A O 1
ATOM 1683 N N . ALA A 1 204 ? -28.586 -10.984 4.586 1.00 40.62 204 ALA A N 1
ATOM 1684 C CA . ALA A 1 204 ? -29.164 -10.015 5.517 1.00 40.62 204 ALA A CA 1
ATOM 1685 C C . ALA A 1 204 ? -28.166 -8.891 5.814 1.00 40.62 204 ALA A C 1
ATOM 1687 O O . ALA A 1 204 ? -27.521 -8.852 6.859 1.00 40.62 204 ALA A O 1
ATOM 1688 N N . SER A 1 205 ? -28.027 -7.951 4.880 1.00 39.44 205 SER A N 1
ATOM 1689 C CA . SER A 1 205 ? -27.427 -6.652 5.178 1.00 39.44 205 SER A CA 1
ATOM 1690 C C . SER A 1 205 ? -28.333 -5.910 6.161 1.00 39.44 205 SER A C 1
ATOM 1692 O O . SER A 1 205 ? -29.242 -5.185 5.757 1.00 39.44 205 SER A O 1
ATOM 1694 N N . VAL A 1 206 ? -28.101 -6.115 7.459 1.00 46.28 206 VAL A N 1
ATOM 1695 C CA . VAL A 1 206 ? -28.678 -5.285 8.518 1.00 46.28 206 VAL A CA 1
ATOM 1696 C C . VAL A 1 206 ? -28.026 -3.910 8.405 1.00 46.28 206 VAL A C 1
ATOM 1698 O O . VAL A 1 206 ? -26.908 -3.699 8.879 1.00 46.28 206 VAL A O 1
ATOM 1701 N N . LYS A 1 207 ? -28.710 -2.981 7.728 1.00 36.22 207 LYS A N 1
ATOM 1702 C CA . LYS A 1 207 ? -28.424 -1.550 7.844 1.00 36.22 207 LYS A CA 1
ATOM 1703 C C . LYS A 1 207 ? -28.703 -1.149 9.289 1.00 36.22 207 LYS A C 1
ATOM 1705 O O . LYS A 1 207 ? -29.850 -1.168 9.722 1.00 36.22 207 LYS A O 1
ATOM 1710 N N . VAL A 1 208 ? -27.649 -0.821 10.025 1.00 44.75 208 VAL A N 1
ATOM 1711 C CA . VAL A 1 208 ? -27.768 -0.101 11.291 1.00 44.75 208 VAL A CA 1
ATOM 1712 C C . VAL A 1 208 ? -27.704 1.378 10.926 1.00 44.75 208 VAL A C 1
ATOM 1714 O O . VAL A 1 208 ? -26.657 1.872 10.515 1.00 44.75 208 VAL A O 1
ATOM 1717 N N . GLU A 1 209 ? -28.852 2.046 10.975 1.00 37.19 209 GLU A N 1
ATOM 1718 C CA . GLU A 1 209 ? -28.965 3.494 10.800 1.00 37.19 209 GLU A CA 1
ATOM 1719 C C . GLU A 1 209 ? -28.291 4.165 12.011 1.00 37.19 209 GLU A C 1
ATOM 1721 O O . GLU A 1 209 ? -28.715 3.945 13.145 1.00 37.19 209 GLU A O 1
ATOM 1726 N N . GLY A 1 210 ? -27.208 4.920 11.801 1.00 42.34 210 GLY A N 1
ATOM 1727 C CA . GLY A 1 210 ? -26.521 5.623 12.895 1.00 42.34 210 GLY A CA 1
ATOM 1728 C C . GLY A 1 210 ? -25.055 5.998 12.663 1.00 42.34 210 GLY A C 1
ATOM 1729 O O . GLY A 1 210 ? -24.493 6.715 13.484 1.00 42.34 210 GLY A O 1
ATOM 1730 N N . ASP A 1 211 ? -24.429 5.569 11.565 1.00 39.41 211 ASP A N 1
ATOM 1731 C CA . ASP A 1 211 ? -23.047 5.953 11.236 1.00 39.41 211 ASP A CA 1
ATOM 1732 C C . ASP A 1 211 ? -23.002 7.330 10.542 1.00 39.41 211 ASP A C 1
ATOM 1734 O O . ASP A 1 211 ? -22.701 7.459 9.356 1.00 39.41 211 ASP A O 1
ATOM 1738 N N . GLN A 1 212 ? -23.388 8.376 11.278 1.00 35.16 212 GLN A N 1
ATOM 1739 C CA . GLN A 1 212 ? -23.050 9.759 10.947 1.00 35.16 212 GLN A CA 1
ATOM 1740 C C . GLN A 1 212 ? -22.162 10.319 12.063 1.00 35.16 212 GLN A C 1
ATOM 1742 O O . GLN A 1 212 ? -22.613 10.399 13.210 1.00 35.16 212 GLN A O 1
ATOM 1747 N N . PRO A 1 213 ? -20.922 10.750 11.773 1.00 37.94 213 PRO A N 1
ATOM 1748 C CA . PRO A 1 213 ? -20.183 11.569 12.715 1.00 37.94 213 PRO A CA 1
ATOM 1749 C C . PRO A 1 213 ? -20.888 12.927 12.794 1.00 37.94 213 PRO A C 1
ATOM 1751 O O . PRO A 1 213 ? -20.940 13.676 11.820 1.00 37.94 213 PRO A O 1
ATOM 1754 N N . GLY A 1 214 ? -21.485 13.215 13.950 1.00 39.91 214 GLY A N 1
ATOM 1755 C CA . GLY A 1 214 ? -22.104 14.503 14.229 1.00 39.91 214 GLY A CA 1
ATOM 1756 C C . GLY A 1 214 ? -21.055 15.611 14.270 1.00 39.91 214 GLY A C 1
ATOM 1757 O O . GLY A 1 214 ? -20.383 15.791 15.283 1.00 39.91 214 GLY A O 1
ATOM 1758 N N . GLU A 1 215 ? -20.944 16.376 13.189 1.00 45.25 215 GLU A N 1
ATOM 1759 C CA . GLU A 1 215 ? -20.453 17.750 13.251 1.00 45.25 215 GLU A CA 1
ATOM 1760 C C . GLU A 1 215 ? -21.582 18.638 13.774 1.00 45.25 215 GLU A C 1
ATOM 1762 O O . GLU A 1 215 ? -22.551 18.917 13.070 1.00 45.25 215 GLU A O 1
ATOM 1767 N N . ASN A 1 216 ? -21.462 19.084 15.024 1.00 34.59 216 ASN A N 1
ATOM 1768 C CA . ASN A 1 216 ? -22.120 20.308 15.460 1.00 34.59 216 ASN A CA 1
ATOM 1769 C C . ASN A 1 216 ? -21.346 20.913 16.639 1.00 34.59 216 ASN A C 1
ATOM 1771 O O . ASN A 1 216 ? -21.563 20.542 17.792 1.00 34.59 216 ASN A O 1
ATOM 1775 N N . TRP A 1 217 ? -20.428 21.836 16.342 1.00 40.78 217 TRP A N 1
ATOM 1776 C CA . TRP A 1 217 ? -20.011 22.850 17.305 1.00 40.78 217 TRP A CA 1
ATOM 1777 C C . TRP A 1 217 ? -20.593 24.186 16.863 1.00 40.78 217 TRP A C 1
ATOM 1779 O O . TRP A 1 217 ? -20.299 24.720 15.798 1.00 40.78 217 TRP A O 1
ATOM 1789 N N . SER A 1 218 ? -21.489 24.645 17.718 1.00 44.59 218 SER A N 1
ATOM 1790 C CA . SER A 1 218 ? -22.181 25.916 17.748 1.0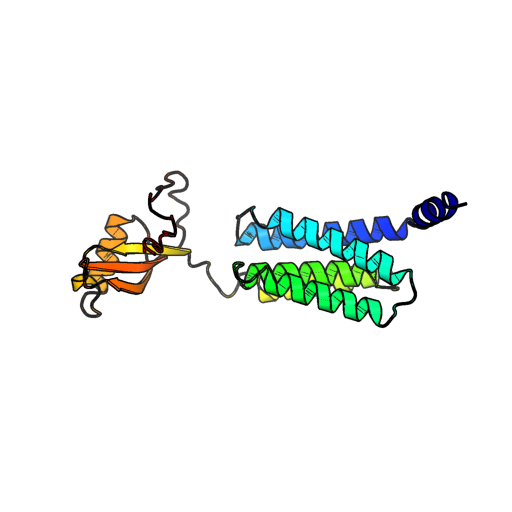0 44.59 218 SER A CA 1
ATOM 1791 C C . SER A 1 218 ? -21.225 27.098 17.867 1.00 44.59 218 SER A C 1
ATOM 1793 O O . SER A 1 218 ? -20.498 27.177 18.853 1.00 44.59 218 SER A O 1
ATOM 1795 N N . ASP A 1 219 ? -21.351 28.063 16.959 1.00 42.72 219 ASP A N 1
ATOM 1796 C CA . ASP A 1 219 ? -21.020 29.461 17.235 1.00 42.72 219 ASP A CA 1
ATOM 1797 C C . ASP A 1 219 ? -22.266 30.315 16.992 1.00 42.72 219 ASP A C 1
ATOM 1799 O O . ASP A 1 219 ? -22.592 30.739 15.884 1.00 42.72 219 ASP A O 1
ATOM 1803 N N . GLY A 1 220 ? -23.013 30.504 18.077 1.00 45.41 220 GLY A N 1
ATOM 1804 C CA . GLY A 1 220 ? -24.034 31.528 18.217 1.00 45.41 220 GLY A CA 1
ATOM 1805 C C . GLY A 1 220 ? -23.652 32.406 19.400 1.00 45.41 220 GLY A C 1
ATOM 1806 O O . GLY A 1 220 ? -23.905 32.041 20.544 1.00 45.41 220 GLY A O 1
ATOM 1807 N N . GLY A 1 221 ? -23.039 33.555 19.120 1.00 38.25 221 GLY A N 1
ATOM 1808 C CA . GLY A 1 221 ? -22.615 34.536 20.117 1.00 38.25 221 GLY A CA 1
ATOM 1809 C C . GLY A 1 221 ? -22.636 35.941 19.528 1.00 38.25 221 GLY A C 1
ATOM 1810 O O . GLY A 1 221 ? -21.654 36.424 18.986 1.00 38.25 221 GLY A O 1
ATOM 1811 N N . ASN A 1 222 ? -23.817 36.539 19.593 1.00 47.69 222 ASN A N 1
ATOM 1812 C CA . ASN A 1 222 ? -24.225 37.832 19.060 1.00 47.69 222 ASN A CA 1
ATOM 1813 C C . ASN A 1 222 ? -23.616 39.040 19.820 1.00 47.69 222 ASN A C 1
ATOM 1815 O O . ASN A 1 222 ? -23.320 38.927 21.008 1.00 47.69 222 ASN A O 1
ATOM 1819 N N . ASN A 1 223 ? -23.641 40.207 19.159 1.00 43.81 223 ASN A N 1
ATOM 1820 C CA . ASN A 1 223 ? -23.626 41.587 19.689 1.00 43.81 223 ASN A CA 1
ATOM 1821 C C . ASN A 1 223 ? -22.287 42.263 20.058 1.00 43.81 223 ASN A C 1
ATOM 1823 O O . ASN A 1 223 ? -21.822 42.151 21.192 1.00 43.81 223 ASN A O 1
ATOM 1827 N N . ALA A 1 224 ? -21.794 43.126 19.160 1.00 41.91 224 ALA A N 1
ATOM 1828 C CA . ALA A 1 224 ? -21.775 44.595 19.316 1.00 41.91 224 ALA A CA 1
ATOM 1829 C C . ALA A 1 224 ? -21.326 45.265 18.007 1.00 41.91 224 ALA A C 1
ATOM 1831 O O . ALA A 1 224 ? -20.347 44.772 17.405 1.00 41.91 224 ALA A O 1
#

Nearest PDB structures (foldseek):
  3s1t-assembly1_B  TM=5.976E-01  e=6.627E-01  Mycobacterium tuberculosis H37Rv
  8btx-assembly1_A  TM=5.078E-01  e=9.341E-01  Homo sapiens
  3ab2-assembly1_A  TM=4.354E-01  e=5.271E-01  Corynebacterium glutamicum
  5yzl-assembly1_B  TM=5.880E-01  e=2.770E+00  Homo sapiens
  3ab2-assembly2_E  TM=4.102E-01  e=5.582E-01  Corynebacterium glutamicum

Mean predicted aligned error: 16.89 Å

Sequence (224 aa):
MNDFAGIELFDKLSDKFFWRLLIDICSMLIIVRLIYFRIYRKKDYLFTFFLFNIIIFIITYLLNKVDMSMGAAFGLFAVFSMLRYRTEGISTKDMTYLFIVIAMGLISAVSKGTYFELIIINLILIICTYMLDGNWLVRNEMVKSILYENIEMIRPENYSALMEDLRTRTGLDIHKVSVDKIDFLKDVASVKVYYYEDTTLRGASVKVEGDQPGENWSDGGNNA

Foldseek 3Di:
DPPVVVVVVVVVCDPLVVVLVVLLVVLLCCCCVVFVCVPPVDPPCVVVLVVLLVVLLVLLLVCLVPPVDPVVVVVVVVVVVVLVVVCPPPPPVSSVSSVLSSVLSNCSSNPPDDPVVNNVVSVVSSVVCCVVRVPPPDQPWDKDKDKAQALVCVDPVNQVVVQVVCCVVVVFPFPDKDWDAADPVRNITIIITTGHPDVPPPDDPPPDPDPDDDDDDDDDDDDD